Protein AF-0000000084539961 (afdb_homodimer)

Sequence (310 aa):
MSRLEYPSSQDQPTRTSNWFEYLVEVFPHQTDYAGVVWHGTYVGWMEEARIGALRSVGVGYDQLVALGFELPVVELEIRYHQFVHMGDRINVKNRIAGLTKVRIPWEFEIESLDGSQRYVSATTTLVVIDRQTGKIRRQWPPILNEAIAKLIDNGMSRLEYPSSQDQPTRTSNWFEYLVEVFPHQTDYAGVVWHGTYVGWMEEARIGALRSVGVGYDQLVALGFELPVVELEIRYHQFVHMGDRINVKNRIAGLTKVRIPWEFEIESLDGSQRYVSATTTLVVIDRQTGKIRRQWPPILNEAIAKLIDNG

InterPro domains:
  IPR006684 Acyl-CoA thioester hydrolase YbgC/YbaW family [PIRSF003230] (14-149)
  IPR029069 HotDog domain superfamily [SSF54637] (18-152)
  IPR050563 4-hydroxybenzoyl-CoA thioesterase [PTHR31793] (17-148)

Secondary structure (DSSP, 8-state):
--------S-------SS-EEEEEE--GGGB-TTSBB-TTHHHHHHHHHHHHHHHHTT--HHHHHHTTEE--EEEEEEEE-S--BTT-EEEEEEEE-S--SSEEEEEEEEEETTSS-EEEEEEEEEE-EETTT--B-SSPPHHHHHHHHHHHHT-/--------TT------SS-EEEEEE--GGGB-TTSBB-TTHHHHHHHHHHHHHHHHTT--HHHHHHTTEE--EEEEEEEE-S--BTT-EEEEEEEE-S--SSEEEEEEEEEETTSS-EEEEEEEEEE-EETTT--B-SSPPHHHHHHHHHHHHT-

pLDDT: mean 89.86, std 18.56, range [31.38, 98.94]

Nearest PDB structures (foldseek):
  5v10-assembly1_A-2  TM=9.251E-01  e=1.251E-12  Pseudomonas aeruginosa PAO1
  5v10-assembly1_B-2  TM=9.319E-01  e=1.581E-12  Pseudomonas aeruginosa PAO1
  5t06-assembly1_C  TM=9.319E-01  e=6.423E-12  Escherichia coli O157:H7
  5kl9-assembly1_B  TM=9.271E-01  e=6.423E-12  Escherichia coli O157:H7
  5vpj-assembly2_G  TM=8.577E-01  e=1.307E-09  Actinomadura verrucosospora

Solvent-accessible surface area (backbone atoms only — not comparable to full-atom values): 16943 Å² total; per-residue (Å²): 134,82,75,78,76,71,81,77,81,74,79,56,73,83,61,76,49,35,56,40,79,35,78,42,74,41,48,74,91,46,32,45,99,84,48,29,54,33,85,55,47,55,50,57,53,52,50,52,32,54,50,49,46,40,41,75,65,73,39,51,65,68,57,44,43,73,73,39,38,42,67,53,69,40,34,40,38,39,38,49,70,46,88,50,44,63,68,40,59,34,29,39,28,34,32,65,56,80,72,54,72,51,38,47,29,35,38,36,45,30,22,36,76,84,62,84,42,69,27,34,41,35,38,38,29,24,34,40,26,34,62,86,77,66,42,77,37,68,74,69,57,68,72,56,53,51,40,52,49,51,46,51,56,48,72,135,82,76,77,75,69,81,77,81,73,80,55,74,82,63,76,49,35,56,38,80,35,78,44,73,41,48,74,91,45,33,45,98,85,48,30,52,34,84,54,48,55,50,56,53,52,51,52,32,53,49,49,46,39,42,75,65,74,39,51,66,69,57,43,44,73,74,40,37,42,68,54,70,39,33,40,37,38,40,51,71,44,86,51,44,64,68,40,58,34,30,39,29,34,32,63,56,78,72,54,71,50,39,46,29,35,39,36,44,29,24,36,75,85,62,83,41,69,28,34,39,34,38,39,30,25,34,39,26,34,62,89,77,67,41,78,38,65,74,69,58,68,71,56,52,52,41,53,49,52,46,51,55,46,73

Structure (mmCIF, N/CA/C/O backbone):
data_AF-0000000084539961-model_v1
#
loop_
_entity.id
_entity.type
_entity.pdbx_description
1 polymer Thioesterase
#
loop_
_atom_site.group_PDB
_atom_site.id
_atom_site.type_symbol
_atom_site.label_atom_id
_atom_site.label_alt_id
_atom_site.label_comp_id
_atom_site.label_asym_id
_atom_site.label_entity_id
_atom_site.label_seq_id
_atom_site.pdbx_PDB_ins_code
_atom_site.Cartn_x
_atom_site.Cartn_y
_atom_site.Cartn_z
_atom_site.occupancy
_atom_site.B_iso_or_equiv
_atom_site.auth_seq_id
_atom_site.auth_comp_id
_atom_site.auth_asym_id
_atom_site.auth_atom_id
_atom_site.pdbx_PDB_model_num
ATOM 1 N N . MET A 1 1 ? 23.953 15.836 38.656 1 31.58 1 MET A N 1
ATOM 2 C CA . MET A 1 1 ? 22.672 15.727 37.969 1 31.58 1 MET A CA 1
ATOM 3 C C . MET A 1 1 ? 22.75 16.406 36.594 1 31.58 1 MET A C 1
ATOM 5 O O . MET A 1 1 ? 22.703 17.641 36.5 1 31.58 1 MET A O 1
ATOM 9 N N . SER A 1 2 ? 23.594 15.977 35.656 1 35.12 2 SER A N 1
ATOM 10 C CA . SER A 1 2 ? 24.094 16.609 34.438 1 35.12 2 SER A CA 1
ATOM 11 C C . SER A 1 2 ? 22.969 16.891 33.469 1 35.12 2 SER A C 1
ATOM 13 O O . SER A 1 2 ? 22.172 16 33.156 1 35.12 2 SER A O 1
ATOM 15 N N . ARG A 1 3 ? 22.531 18.156 33.438 1 32.19 3 ARG A N 1
ATOM 16 C CA . ARG A 1 3 ? 21.453 18.641 32.594 1 32.19 3 ARG A CA 1
ATOM 17 C C . ARG A 1 3 ? 21.688 18.281 31.141 1 32.19 3 ARG A C 1
ATOM 19 O O . ARG A 1 3 ? 22.766 18.562 30.594 1 32.19 3 ARG A O 1
ATOM 26 N N . LEU A 1 4 ? 21.125 17.234 30.641 1 34.44 4 LEU A N 1
ATOM 27 C CA . LEU A 1 4 ? 21.125 16.875 29.234 1 34.44 4 LEU A CA 1
ATOM 28 C C . LEU A 1 4 ? 20.797 18.078 28.359 1 34.44 4 LEU A C 1
ATOM 30 O O . LEU A 1 4 ? 19.719 18.656 28.469 1 34.44 4 LEU A O 1
ATOM 34 N N . GLU A 1 5 ? 21.734 18.906 28.031 1 34.41 5 GLU A N 1
ATOM 35 C CA . GLU A 1 5 ? 21.594 20.078 27.172 1 34.41 5 GLU A CA 1
ATOM 36 C C . GLU A 1 5 ? 20.906 19.734 25.844 1 34.41 5 GLU A C 1
ATOM 38 O O . GLU A 1 5 ? 21.344 18.812 25.141 1 34.41 5 GLU A O 1
ATOM 43 N N . TYR A 1 6 ? 19.625 19.906 25.734 1 38.09 6 TYR A N 1
ATOM 44 C CA . TYR A 1 6 ? 18.859 19.812 24.5 1 38.09 6 TYR A CA 1
ATOM 45 C C . TYR A 1 6 ? 19.438 20.719 23.438 1 38.09 6 TYR A C 1
ATOM 47 O O . TYR A 1 6 ? 19.812 21.859 23.719 1 38.09 6 TYR A O 1
ATOM 55 N N . PRO A 1 7 ? 20.094 20.141 22.344 1 37.94 7 PRO A N 1
ATOM 56 C CA . PRO A 1 7 ? 20.734 21 21.328 1 37.94 7 PRO A CA 1
ATOM 57 C C . PRO A 1 7 ? 19.906 22.234 21.016 1 37.94 7 PRO A C 1
ATOM 59 O O . PRO A 1 7 ? 18.672 22.234 21.172 1 37.94 7 PRO A O 1
ATOM 62 N N . SER A 1 8 ? 20.516 23.375 20.984 1 35.88 8 SER A N 1
ATOM 63 C CA . SER A 1 8 ? 20.016 24.703 20.656 1 35.88 8 SER A CA 1
ATOM 64 C C . SER A 1 8 ? 19.203 24.703 19.375 1 35.88 8 SER A C 1
ATOM 66 O O . SER A 1 8 ? 19.453 23.891 18.469 1 35.88 8 SER A O 1
ATOM 68 N N . SER A 1 9 ? 18.031 25.359 19.281 1 37.75 9 SER A N 1
ATOM 69 C CA . SER A 1 9 ? 16.969 25.609 18.312 1 37.75 9 SER A CA 1
ATOM 70 C C . SER A 1 9 ? 17.516 26.188 17.016 1 37.75 9 SER A C 1
ATOM 72 O O . SER A 1 9 ? 16.75 26.594 16.141 1 37.75 9 SER A O 1
ATOM 74 N N . GLN A 1 10 ? 18.719 26.828 16.969 1 36.16 10 GLN A N 1
ATOM 75 C CA . GLN A 1 10 ? 19.094 27.734 15.891 1 36.16 10 GLN A CA 1
ATOM 76 C C . GLN A 1 10 ? 19.094 27 14.547 1 36.16 10 GLN A C 1
ATOM 78 O O . GLN A 1 10 ? 18.984 27.625 13.492 1 36.16 10 GLN A O 1
ATOM 83 N N . ASP A 1 11 ? 19.953 25.984 14.453 1 37 11 ASP A N 1
ATOM 84 C CA . ASP A 1 11 ? 20.188 25.438 13.125 1 37 11 ASP A CA 1
ATOM 85 C C . ASP A 1 11 ? 18.906 24.859 12.523 1 37 11 ASP A C 1
ATOM 87 O O . ASP A 1 11 ? 18.594 23.688 12.719 1 37 11 ASP A O 1
ATOM 91 N N . GLN A 1 12 ? 17.828 25.562 12.625 1 37.66 12 GLN A N 1
ATOM 92 C CA . GLN A 1 12 ? 16.688 25.062 11.844 1 37.66 12 GLN A CA 1
ATOM 93 C C . GLN A 1 12 ? 17.109 24.75 10.406 1 37.66 12 GLN A C 1
ATOM 95 O O . GLN A 1 12 ? 17.719 25.594 9.742 1 37.66 12 GLN A O 1
ATOM 100 N N . PRO A 1 13 ? 17.438 23.547 10 1 41.03 13 PRO A N 1
ATOM 101 C CA . PRO A 1 13 ? 17.844 23.344 8.609 1 41.03 13 PRO A CA 1
ATOM 102 C C . PRO A 1 13 ? 17.109 24.25 7.633 1 41.03 13 PRO A C 1
ATOM 104 O O . PRO A 1 13 ? 15.938 24.578 7.855 1 41.03 13 PRO A O 1
ATOM 107 N N . THR A 1 14 ? 17.672 25.344 7.098 1 42.88 14 THR A N 1
ATOM 108 C CA . THR A 1 14 ? 17.125 26.078 5.969 1 42.88 14 THR A CA 1
ATOM 109 C C . THR A 1 14 ? 16.234 25.172 5.113 1 42.88 14 THR A C 1
ATOM 111 O O . THR A 1 14 ? 1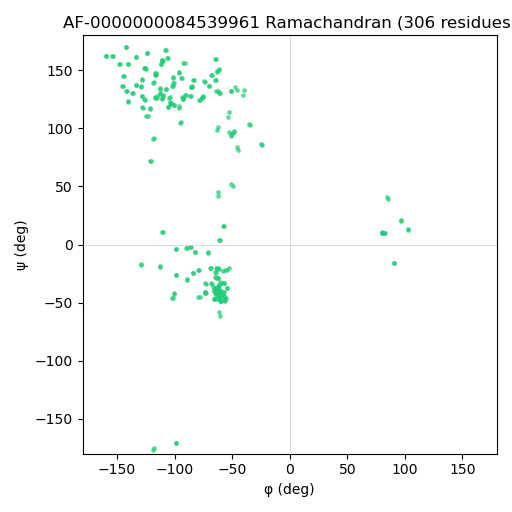6.688 24.141 4.629 1 42.88 14 THR A O 1
ATOM 114 N N . ARG A 1 15 ? 14.977 25 5.402 1 48.06 15 ARG A N 1
ATOM 115 C CA . ARG A 1 15 ? 13.969 24.25 4.664 1 48.06 15 ARG A CA 1
ATOM 116 C C . ARG A 1 15 ? 13.953 24.656 3.195 1 48.06 15 ARG A C 1
ATOM 118 O O . ARG A 1 15 ? 13.406 25.703 2.84 1 48.06 15 ARG A O 1
ATOM 125 N N . THR A 1 16 ? 15 24.688 2.389 1 54.31 16 THR A N 1
ATOM 126 C CA . THR A 1 16 ? 14.953 25.047 0.975 1 54.31 16 THR A CA 1
ATOM 127 C C . THR A 1 16 ? 13.961 24.156 0.225 1 54.31 16 THR A C 1
ATOM 129 O O . THR A 1 16 ? 13.562 24.469 -0.901 1 54.31 16 THR A O 1
ATOM 132 N N . SER A 1 17 ? 13.594 23 0.652 1 74.56 17 SER A N 1
ATOM 133 C CA . SER A 1 17 ? 12.688 22.141 -0.113 1 74.56 17 SER A CA 1
ATOM 134 C C . SER A 1 17 ? 11.367 21.938 0.627 1 74.56 17 SER A C 1
ATOM 136 O O . SER A 1 17 ? 11.328 22 1.858 1 74.56 17 SER A O 1
ATOM 138 N N . ASN A 1 18 ? 10.242 22.188 0.046 1 88.19 18 ASN A N 1
ATOM 139 C CA . ASN A 1 18 ? 8.922 21.969 0.635 1 88.19 18 ASN A CA 1
ATOM 140 C C . ASN A 1 18 ? 8.719 20.516 1.031 1 88.19 18 ASN A C 1
ATOM 142 O O . ASN A 1 18 ? 7.605 20.109 1.357 1 88.19 18 ASN A O 1
ATOM 146 N N . TRP A 1 19 ? 9.93 19.906 1.057 1 95.5 19 TRP A N 1
ATOM 147 C CA . TRP A 1 19 ? 9.859 18.5 1.454 1 95.5 19 TRP A CA 1
ATOM 148 C C . TRP A 1 19 ? 10 18.359 2.967 1 95.5 19 TRP A C 1
ATOM 150 O O . TRP A 1 19 ? 10.859 19 3.58 1 95.5 19 TRP A O 1
ATOM 160 N N . PHE A 1 20 ? 9.078 17.641 3.545 1 97.31 20 PHE A N 1
ATOM 161 C CA . PHE A 1 20 ? 9.281 17.141 4.898 1 97.31 20 PHE A CA 1
ATOM 162 C C . PHE A 1 20 ? 10.055 15.828 4.871 1 97.31 20 PHE A C 1
ATOM 164 O O . PHE A 1 20 ? 9.758 14.938 4.066 1 97.31 20 PHE A O 1
ATOM 171 N N . GLU A 1 21 ? 11.031 15.664 5.75 1 98 21 GLU A N 1
ATOM 172 C CA . GLU A 1 21 ? 11.883 14.477 5.77 1 98 21 GLU A CA 1
ATOM 173 C C . GLU A 1 21 ? 11.641 13.648 7.027 1 98 21 GLU A C 1
ATOM 175 O O . GLU A 1 21 ? 11.672 14.18 8.141 1 98 21 GLU A O 1
ATOM 180 N N . TYR A 1 22 ? 11.43 12.406 6.887 1 98.62 22 TYR A N 1
ATOM 181 C CA . TYR A 1 22 ? 11.211 11.414 7.938 1 98.62 22 TYR A CA 1
ATOM 182 C C . TYR A 1 22 ? 12.219 10.281 7.836 1 98.62 22 TYR A C 1
ATOM 184 O O . TYR A 1 22 ? 12.125 9.43 6.949 1 98.62 22 TYR A O 1
ATOM 192 N N . LEU A 1 23 ? 13.133 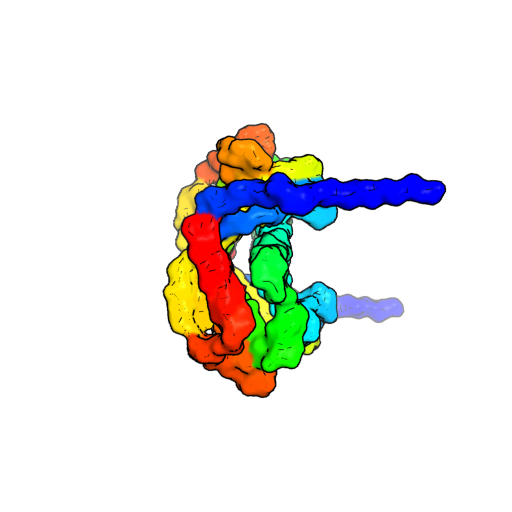10.203 8.797 1 98.5 23 LEU A N 1
ATOM 193 C CA . LEU A 1 23 ? 14.211 9.219 8.742 1 98.5 23 LEU A CA 1
ATOM 194 C C . LEU A 1 23 ? 13.766 7.891 9.336 1 98.5 23 LEU A C 1
ATOM 196 O O . LEU A 1 23 ? 13.148 7.855 10.398 1 98.5 23 LEU A O 1
ATOM 200 N N . VAL A 1 24 ? 14.102 6.852 8.633 1 98.56 24 VAL A N 1
ATOM 201 C CA . VAL A 1 24 ? 13.703 5.512 9.047 1 98.56 24 VAL A CA 1
ATOM 202 C C . VAL A 1 24 ? 14.922 4.586 9.055 1 98.56 24 VAL A C 1
ATOM 204 O O . VAL A 1 24 ? 15.742 4.625 8.141 1 98.56 24 VAL A O 1
ATOM 207 N N . GLU A 1 25 ? 15 3.838 10.094 1 98.5 25 GLU A N 1
ATOM 208 C CA . GLU A 1 25 ? 15.875 2.67 10.117 1 98.5 25 GLU A CA 1
ATOM 209 C C . GLU A 1 25 ? 15.086 1.384 9.898 1 98.5 25 GLU A C 1
ATOM 211 O O . GLU A 1 25 ? 14.039 1.183 10.523 1 98.5 25 GLU A O 1
ATOM 216 N N . VAL A 1 26 ? 15.672 0.536 9.055 1 98.75 26 VAL A N 1
ATOM 217 C CA . VAL A 1 26 ? 14.945 -0.678 8.703 1 98.75 26 VAL A CA 1
ATOM 218 C C . VAL A 1 26 ? 15.219 -1.764 9.742 1 98.75 26 VAL A C 1
ATOM 220 O O . VAL A 1 26 ? 16.375 -2.141 9.969 1 98.75 26 VAL A O 1
ATOM 223 N N . PHE A 1 27 ? 14.148 -2.354 10.289 1 98.5 27 PHE A N 1
ATOM 224 C CA . PHE A 1 27 ? 14.234 -3.428 11.273 1 98.5 27 PHE A CA 1
ATOM 225 C C . PHE A 1 27 ? 13.82 -4.758 10.656 1 98.5 27 PHE A C 1
ATOM 227 O O . PHE A 1 27 ? 13.227 -4.789 9.578 1 98.5 27 PHE A O 1
ATOM 234 N N . PRO A 1 28 ? 14.086 -5.887 11.344 1 98 28 PRO A N 1
ATOM 235 C CA . PRO A 1 28 ? 13.828 -7.207 10.766 1 98 28 PRO A CA 1
ATOM 236 C C . PRO A 1 28 ? 12.352 -7.43 10.445 1 98 28 PRO A C 1
ATOM 238 O O . PRO A 1 28 ? 12.023 -7.973 9.383 1 98 28 PRO A O 1
ATOM 241 N N . HIS A 1 29 ? 11.438 -7.035 11.227 1 97.75 29 HIS A N 1
ATOM 242 C CA . HIS A 1 29 ? 10.016 -7.316 11.047 1 97.75 29 HIS A CA 1
ATOM 243 C C . HIS A 1 29 ? 9.445 -6.539 9.867 1 97.75 29 HIS A C 1
ATOM 245 O O . HIS A 1 29 ? 8.289 -6.746 9.484 1 97.75 29 HIS A O 1
ATOM 251 N N . GLN A 1 30 ? 10.25 -5.645 9.289 1 98.44 30 GLN A N 1
ATOM 252 C CA . GLN A 1 30 ? 9.805 -4.809 8.18 1 98.44 30 GLN A CA 1
ATOM 253 C C . GLN A 1 30 ? 10.273 -5.379 6.844 1 98.44 30 GLN A C 1
ATOM 255 O O . GLN A 1 30 ? 10 -4.809 5.785 1 98.44 30 GLN A O 1
ATOM 260 N N . THR A 1 31 ? 11.055 -6.457 6.871 1 98.5 31 THR A N 1
ATOM 261 C CA . THR A 1 31 ? 11.578 -7.125 5.68 1 98.5 31 THR A CA 1
ATOM 262 C C . THR A 1 31 ? 10.844 -8.438 5.434 1 98.5 31 THR A C 1
ATOM 264 O O . THR A 1 31 ? 10.094 -8.906 6.293 1 98.5 31 THR A O 1
ATOM 267 N N . ASP A 1 32 ? 10.93 -8.93 4.234 1 97.38 32 ASP A N 1
ATOM 268 C CA . ASP A 1 32 ? 10.445 -10.281 3.951 1 97.38 32 ASP A CA 1
ATOM 269 C C . ASP A 1 32 ? 11.602 -11.281 3.945 1 97.38 32 ASP A C 1
ATOM 271 O O . ASP A 1 32 ? 12.695 -10.977 4.41 1 97.38 32 ASP A O 1
ATOM 275 N N . TYR A 1 33 ? 11.328 -12.523 3.52 1 96.31 33 TYR A N 1
ATOM 276 C CA . TYR A 1 33 ? 12.266 -13.625 3.625 1 96.31 33 TYR A CA 1
ATOM 277 C C . TYR A 1 33 ? 13.531 -13.344 2.82 1 96.31 33 TYR A C 1
ATOM 279 O O . TYR A 1 33 ? 14.578 -13.961 3.055 1 96.31 33 TYR A O 1
ATOM 287 N N . ALA A 1 34 ? 13.445 -12.438 1.856 1 94.81 34 ALA A N 1
ATOM 288 C CA . ALA A 1 34 ? 14.586 -12.156 0.982 1 94.81 34 ALA A CA 1
ATOM 289 C C . ALA A 1 34 ? 15.516 -11.117 1.604 1 94.81 34 ALA A C 1
ATOM 291 O O . ALA A 1 34 ? 16.531 -10.742 1.005 1 94.81 34 ALA A O 1
ATOM 292 N N . GLY A 1 35 ? 15.164 -10.586 2.775 1 96.5 35 GLY A N 1
ATOM 293 C CA . GLY A 1 35 ? 16 -9.617 3.463 1 96.5 35 GLY A CA 1
ATOM 294 C C . GLY A 1 35 ? 15.82 -8.203 2.951 1 96.5 35 GLY A C 1
ATOM 295 O O . GLY A 1 35 ? 16.656 -7.332 3.193 1 96.5 35 GLY A O 1
ATOM 296 N N . VAL A 1 36 ? 14.859 -8.016 2.162 1 98 36 VAL A N 1
ATOM 297 C CA . VAL A 1 36 ? 14.547 -6.68 1.664 1 98 36 VAL A CA 1
ATOM 298 C C . VAL A 1 36 ? 13.227 -6.195 2.268 1 98 36 VAL A C 1
ATOM 300 O O . VAL A 1 36 ? 12.422 -7.004 2.738 1 98 36 VAL A O 1
ATOM 303 N N . VAL A 1 37 ? 13.039 -4.902 2.291 1 98.88 37 VAL A N 1
ATOM 304 C CA . VAL A 1 37 ? 11.812 -4.336 2.838 1 98.88 37 VAL A CA 1
ATOM 305 C C . VAL A 1 37 ? 10.609 -4.836 2.037 1 98.88 37 VAL A C 1
ATOM 307 O O . VAL A 1 37 ? 10.609 -4.773 0.805 1 98.88 37 VAL A O 1
ATOM 310 N N . TRP A 1 38 ? 9.617 -5.324 2.768 1 98.81 38 TRP A N 1
ATOM 311 C CA . TRP A 1 38 ? 8.367 -5.762 2.158 1 98.81 38 TRP A CA 1
ATOM 312 C C . TRP A 1 38 ? 7.629 -4.59 1.516 1 98.81 38 TRP A C 1
ATOM 314 O O . TRP A 1 38 ? 7.578 -3.496 2.082 1 98.81 38 TRP A O 1
ATOM 324 N N . HIS A 1 39 ? 7.004 -4.832 0.344 1 98.88 39 HIS A N 1
ATOM 325 C CA . HIS A 1 39 ? 6.438 -3.736 -0.435 1 98.88 39 HIS A CA 1
ATOM 326 C C . HIS A 1 39 ? 5.301 -3.055 0.316 1 98.88 39 HIS A C 1
ATOM 328 O O . HIS A 1 39 ? 5.004 -1.883 0.074 1 98.88 39 HIS A O 1
ATOM 334 N N . GLY A 1 40 ? 4.645 -3.736 1.236 1 98.81 40 GLY A N 1
ATOM 335 C CA . GLY A 1 40 ? 3.578 -3.137 2.021 1 98.81 40 GLY A CA 1
ATOM 336 C C . GLY A 1 40 ? 4.086 -2.27 3.156 1 98.81 40 GLY A C 1
ATOM 337 O O . GLY A 1 40 ? 3.363 -1.408 3.66 1 98.81 40 GLY A O 1
ATOM 338 N N . THR A 1 41 ? 5.293 -2.465 3.594 1 98.88 41 THR A N 1
ATOM 339 C CA . THR A 1 41 ? 5.879 -1.745 4.719 1 98.88 41 THR A CA 1
ATOM 340 C C . THR A 1 41 ? 5.945 -0.249 4.43 1 98.88 41 THR A C 1
ATOM 342 O O . THR A 1 41 ? 5.699 0.573 5.316 1 98.88 41 THR A O 1
ATOM 345 N N . TYR A 1 42 ? 6.184 0.106 3.205 1 98.94 42 TYR A N 1
ATOM 346 C CA . TYR A 1 42 ? 6.367 1.5 2.816 1 98.94 42 TYR A CA 1
ATOM 347 C C . TYR A 1 42 ? 5.109 2.314 3.092 1 98.94 42 TYR A C 1
ATOM 349 O O . TYR A 1 42 ? 5.188 3.51 3.387 1 98.94 42 TYR A O 1
ATOM 357 N N . VAL A 1 43 ? 3.955 1.648 3.051 1 98.94 43 VAL A N 1
ATOM 358 C CA . VAL A 1 43 ? 2.682 2.332 3.256 1 98.94 43 VAL A CA 1
ATOM 359 C C . VAL A 1 43 ? 2.623 2.904 4.672 1 98.94 43 VAL A C 1
ATOM 361 O O . VAL A 1 43 ? 2.191 4.043 4.871 1 98.94 43 VAL A O 1
ATOM 364 N N . GLY A 1 44 ? 3.062 2.145 5.637 1 98.81 44 GLY A N 1
ATOM 365 C CA . GLY A 1 44 ? 3.123 2.631 7.004 1 98.81 44 GLY A CA 1
ATOM 366 C C . GLY A 1 44 ? 4.039 3.826 7.176 1 98.81 44 GLY A C 1
ATOM 367 O O . GLY A 1 44 ? 3.684 4.801 7.84 1 98.81 44 GLY A O 1
ATOM 368 N N . TRP A 1 45 ? 5.191 3.764 6.586 1 98.88 45 TRP A N 1
ATOM 369 C CA . TRP A 1 45 ? 6.148 4.863 6.676 1 98.88 45 TRP A CA 1
ATOM 370 C C . TRP A 1 45 ? 5.59 6.129 6.035 1 98.88 45 TRP A C 1
ATOM 372 O O . TRP A 1 45 ? 5.82 7.234 6.527 1 98.88 45 TRP A O 1
ATOM 382 N N . MET A 1 46 ? 4.891 5.957 4.926 1 98.88 46 MET A N 1
ATOM 383 C CA . MET A 1 46 ? 4.273 7.098 4.254 1 98.88 46 MET A CA 1
ATOM 384 C C . MET A 1 46 ? 3.248 7.773 5.156 1 98.88 46 MET A C 1
ATOM 386 O O . MET A 1 46 ? 3.172 9 5.203 1 98.88 46 MET A O 1
ATOM 390 N N . GLU A 1 47 ? 2.453 6.992 5.867 1 98.75 47 GLU A N 1
ATOM 391 C CA . GLU A 1 47 ? 1.51 7.57 6.82 1 98.75 47 GLU A CA 1
ATOM 392 C C . GLU A 1 47 ? 2.238 8.281 7.957 1 98.75 47 GLU A C 1
ATOM 394 O O . GLU A 1 47 ? 1.89 9.406 8.32 1 98.75 47 GLU A O 1
ATOM 399 N N . GLU A 1 48 ? 3.219 7.637 8.492 1 98.69 48 GLU A N 1
ATOM 400 C CA . GLU A 1 48 ? 3.994 8.242 9.562 1 98.69 48 GLU A CA 1
ATOM 401 C C . GLU A 1 48 ? 4.605 9.57 9.117 1 98.69 48 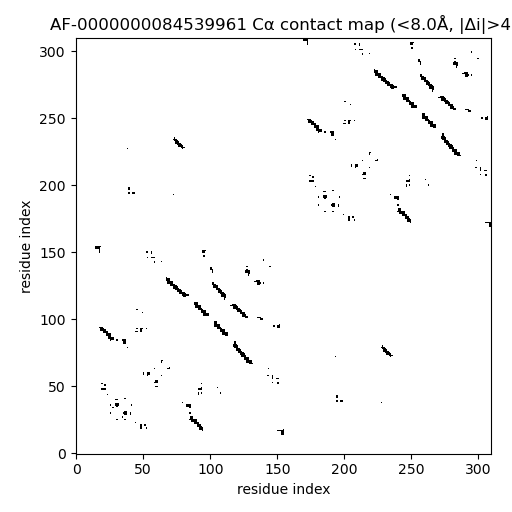GLU A C 1
ATOM 403 O O . GLU A 1 48 ? 4.605 10.547 9.875 1 98.69 48 GLU A O 1
ATOM 408 N N . ALA A 1 49 ? 5.074 9.586 7.926 1 98.75 49 ALA A N 1
ATOM 409 C CA . ALA A 1 49 ? 5.68 10.797 7.379 1 98.75 49 ALA A CA 1
ATOM 410 C C . ALA A 1 49 ? 4.641 11.914 7.234 1 98.75 49 ALA A C 1
ATOM 412 O O . ALA A 1 49 ? 4.914 13.07 7.555 1 98.75 49 ALA A O 1
ATOM 413 N N . ARG A 1 50 ? 3.451 11.656 6.684 1 98.38 50 ARG A N 1
ATOM 414 C CA . ARG A 1 50 ? 2.396 12.648 6.555 1 98.38 50 ARG A CA 1
ATOM 415 C C . ARG A 1 50 ? 2.021 13.234 7.91 1 98.38 50 ARG A C 1
ATOM 417 O O . ARG A 1 50 ? 1.879 14.453 8.055 1 98.38 50 ARG A O 1
ATOM 424 N N . ILE A 1 51 ? 1.89 12.32 8.898 1 98.12 51 ILE A N 1
ATOM 425 C CA . ILE A 1 51 ? 1.52 12.742 10.242 1 98.12 51 ILE A CA 1
ATOM 426 C C . ILE A 1 51 ? 2.637 13.594 10.844 1 98.12 51 ILE A C 1
ATOM 428 O O . ILE A 1 51 ? 2.371 14.609 11.484 1 98.12 51 ILE A O 1
ATOM 432 N N . GLY A 1 52 ? 3.885 13.172 10.57 1 98.25 52 GLY A N 1
ATOM 433 C CA . GLY A 1 52 ? 5.02 13.977 11 1 98.25 52 GLY A CA 1
ATOM 434 C C . GLY A 1 52 ? 5.035 15.359 10.383 1 98.25 52 GLY A C 1
ATOM 435 O O . GLY A 1 52 ? 5.348 16.344 11.055 1 98.25 52 GLY A O 1
ATOM 436 N N . ALA A 1 53 ? 4.719 15.445 9.117 1 97.75 53 ALA A N 1
ATOM 437 C CA . ALA A 1 53 ? 4.656 16.734 8.438 1 97.75 53 ALA A CA 1
ATOM 438 C C . ALA A 1 53 ? 3.627 17.656 9.094 1 97.75 53 ALA A C 1
ATOM 440 O O . ALA A 1 53 ? 3.912 18.828 9.367 1 97.75 53 ALA A O 1
ATOM 441 N N . LEU A 1 54 ? 2.447 17.156 9.328 1 97.75 54 LEU A N 1
ATOM 442 C CA . LEU A 1 54 ? 1.417 17.938 10.016 1 97.75 54 LEU A CA 1
ATOM 443 C C . LEU A 1 54 ? 1.917 18.438 11.367 1 97.75 54 LEU A C 1
ATOM 445 O O . LEU A 1 54 ? 1.772 19.625 11.688 1 97.75 54 LEU A O 1
ATOM 449 N N . ARG A 1 55 ? 2.535 17.578 12.133 1 97.75 55 ARG A N 1
ATOM 450 C CA . ARG A 1 55 ? 3.039 17.922 13.453 1 97.75 55 ARG A CA 1
ATOM 451 C C . ARG A 1 55 ? 4.105 19.016 13.375 1 97.75 55 ARG A C 1
ATOM 453 O O . ARG A 1 55 ? 4.168 19.891 14.234 1 97.75 55 ARG A O 1
ATOM 460 N N . SER A 1 56 ? 4.906 18.984 12.367 1 96.94 56 SER A N 1
ATOM 461 C CA . SER A 1 56 ? 6.012 19.922 12.203 1 96.94 56 SER A CA 1
ATOM 462 C C . SER A 1 56 ? 5.504 21.344 12.055 1 96.94 56 SER A C 1
ATOM 464 O O . SER A 1 56 ? 6.25 22.297 12.273 1 96.94 56 SER A O 1
ATOM 466 N N . VAL A 1 57 ? 4.25 21.484 11.664 1 96.56 57 VAL A N 1
ATOM 467 C CA . VAL A 1 57 ? 3.686 22.812 11.492 1 96.56 57 VAL A CA 1
ATOM 468 C C . VAL A 1 57 ? 2.648 23.078 12.578 1 96.56 57 VAL A C 1
ATOM 470 O O . VAL A 1 57 ? 1.812 23.984 12.445 1 96.56 57 VAL A O 1
ATOM 473 N N . GLY A 1 58 ? 2.588 22.234 13.547 1 96.56 58 GLY A N 1
ATOM 474 C CA . GLY A 1 58 ? 1.868 22.547 14.773 1 96.56 58 GLY A CA 1
ATOM 475 C C . GLY A 1 58 ? 0.51 21.875 14.852 1 96.56 58 GLY A C 1
ATOM 476 O O . GLY A 1 58 ? -0.323 22.25 15.68 1 96.56 58 GLY A O 1
ATOM 477 N N . VAL A 1 59 ? 0.281 20.938 14 1 96.88 59 VAL A N 1
ATOM 478 C CA . VAL A 1 59 ? -1.033 20.312 14 1 96.88 59 VAL A CA 1
ATOM 479 C C . VAL A 1 59 ? -0.883 18.812 14.242 1 96.88 59 VAL A C 1
ATOM 481 O O . VAL A 1 59 ? -0.272 18.109 13.43 1 96.88 59 VAL A O 1
ATOM 484 N N . GLY A 1 60 ? -1.447 18.328 15.352 1 96.94 60 GLY A N 1
ATOM 485 C CA . GLY A 1 60 ? -1.535 16.906 15.578 1 96.94 60 GLY A CA 1
ATOM 486 C C . GLY A 1 60 ? -2.734 16.266 14.906 1 96.94 60 GLY A C 1
ATOM 487 O O . GLY A 1 60 ? -3.822 16.844 14.883 1 96.94 60 GLY A O 1
ATOM 488 N N . TYR A 1 61 ? -2.469 15.102 14.406 1 96.38 61 TYR A N 1
ATOM 489 C CA . TYR A 1 61 ? -3.592 14.406 13.789 1 96.38 61 TYR A CA 1
ATOM 490 C C . TYR A 1 61 ? -4.699 14.156 14.805 1 96.38 61 TYR A C 1
ATOM 492 O O . TYR A 1 61 ? -5.883 14.219 14.469 1 96.38 61 TYR A O 1
ATOM 500 N N . ASP A 1 62 ? -4.352 13.828 16 1 96.31 62 ASP A N 1
ATOM 501 C CA . ASP A 1 62 ? -5.316 13.594 17.078 1 96.31 62 ASP A CA 1
ATOM 502 C C . ASP A 1 62 ? -6.195 14.82 17.297 1 96.31 62 ASP A C 1
ATOM 504 O O . ASP A 1 62 ? -7.371 14.695 17.656 1 96.31 62 ASP A O 1
ATOM 508 N N . GLN A 1 63 ? -5.652 16.047 17.094 1 96.19 63 GLN A N 1
ATOM 509 C CA . GLN A 1 63 ? -6.434 17.266 17.203 1 96.19 63 GLN A CA 1
ATOM 510 C C . GLN A 1 63 ? -7.516 17.328 16.125 1 96.19 63 GLN A C 1
ATOM 512 O O . GLN A 1 63 ? -8.648 17.734 16.406 1 96.19 63 GLN A O 1
ATOM 517 N N . LEU A 1 64 ? -7.176 16.938 14.922 1 95.56 64 LEU A N 1
ATOM 518 C CA . LEU A 1 64 ? -8.141 16.906 13.828 1 95.56 64 LEU A CA 1
ATOM 519 C C . LEU A 1 64 ? -9.273 15.93 14.125 1 95.56 64 LEU A C 1
ATOM 521 O O . LEU A 1 64 ? -10.445 16.234 13.906 1 95.56 64 LEU A O 1
ATOM 525 N N . VAL A 1 65 ? -8.883 14.805 14.672 1 95.25 65 VAL A N 1
ATOM 526 C CA . VAL A 1 65 ? -9.859 13.781 15.039 1 95.25 65 VAL A CA 1
ATOM 527 C C . VAL A 1 65 ? -10.781 14.32 16.125 1 95.25 65 VAL A C 1
ATOM 529 O O . VAL A 1 65 ? -12 14.141 16.047 1 95.25 65 VAL A O 1
ATOM 532 N N . ALA A 1 66 ? -10.25 15 17.062 1 96 66 ALA A N 1
ATOM 533 C CA . ALA A 1 66 ? -11.023 15.562 18.172 1 96 66 ALA A CA 1
ATOM 534 C C . ALA A 1 66 ? -12.023 16.609 17.656 1 96 66 ALA A C 1
ATOM 536 O O . ALA A 1 66 ? -13.094 16.781 18.25 1 96 66 ALA A O 1
ATOM 537 N N . LEU A 1 67 ? -11.719 17.25 16.594 1 95.31 67 LEU A N 1
ATOM 538 C CA . LEU A 1 67 ? -12.586 18.266 15.992 1 95.31 67 LEU A CA 1
ATOM 539 C C . LEU A 1 67 ? -13.664 17.609 15.125 1 95.31 67 LEU A C 1
ATOM 541 O O . LEU A 1 67 ? -14.539 18.312 14.602 1 95.31 67 LEU A O 1
ATOM 545 N N . GLY A 1 68 ? -13.594 16.281 14.938 1 95.06 68 GLY A N 1
ATOM 546 C CA . GLY A 1 68 ? -14.633 15.555 14.227 1 95.06 68 GLY A CA 1
ATOM 547 C C . GLY A 1 68 ? -14.297 15.336 12.758 1 95.06 68 GLY A C 1
ATOM 548 O O . GLY A 1 68 ? -15.195 15.094 11.945 1 95.06 68 GLY A O 1
ATOM 549 N N . PHE A 1 69 ? -12.984 15.43 12.445 1 95.5 69 PHE A N 1
ATOM 550 C CA . PHE A 1 69 ? -12.578 15.25 11.055 1 95.5 69 PHE A CA 1
ATOM 551 C C . PHE A 1 69 ? -11.68 14.031 10.898 1 95.5 69 PHE A C 1
ATOM 553 O O . PHE A 1 69 ? -10.953 13.672 11.828 1 95.5 69 PHE A O 1
ATOM 560 N N . GLU A 1 70 ? -11.781 13.383 9.766 1 96.12 70 GLU A N 1
ATOM 561 C CA . GLU A 1 70 ? -10.891 12.305 9.336 1 96.12 70 GLU A CA 1
ATOM 562 C C . GLU A 1 70 ? -10.305 12.594 7.961 1 96.12 70 GLU A C 1
ATOM 564 O O . GLU A 1 70 ? -10.906 13.305 7.152 1 96.12 70 GLU A O 1
ATOM 569 N N . LEU A 1 71 ? -9.156 12.062 7.742 1 97.31 71 LEU A N 1
ATOM 570 C CA . LEU A 1 71 ? -8.508 12.195 6.445 1 97.31 71 LEU A CA 1
ATOM 571 C C . LEU A 1 71 ? -8.242 10.82 5.832 1 97.31 71 LEU A C 1
ATOM 573 O O . LEU A 1 71 ? -7.094 10.383 5.75 1 97.31 71 LEU A O 1
ATOM 577 N N . PRO A 1 72 ? -9.242 10.148 5.387 1 98 72 PRO A N 1
ATOM 578 C CA . PRO A 1 72 ? -9.023 8.82 4.805 1 98 72 PRO A CA 1
ATOM 579 C C . PRO A 1 72 ? -8.25 8.875 3.488 1 98 72 PRO A C 1
ATOM 581 O O . PRO A 1 72 ? -8.375 9.844 2.734 1 98 72 PRO A O 1
ATOM 584 N N . VAL A 1 73 ? -7.434 7.871 3.262 1 98.75 73 VAL A N 1
ATOM 585 C CA . VAL A 1 73 ? -6.785 7.652 1.974 1 98.75 73 VAL A CA 1
ATOM 586 C C . VAL A 1 73 ? -7.793 7.098 0.972 1 98.75 73 VAL A C 1
ATOM 588 O O . VAL A 1 73 ? -8.438 6.074 1.228 1 98.75 73 VAL A O 1
ATOM 591 N N . VAL A 1 74 ? -7.906 7.754 -0.218 1 98.62 74 VAL A N 1
ATOM 592 C CA . VAL A 1 74 ? -8.875 7.293 -1.206 1 98.62 74 VAL A CA 1
ATOM 593 C C . VAL A 1 74 ? -8.141 6.734 -2.424 1 98.62 74 VAL A C 1
ATOM 595 O O . VAL A 1 74 ? -8.727 6.012 -3.234 1 98.62 74 VAL A O 1
ATOM 598 N N . GLU A 1 75 ? -6.891 7.086 -2.564 1 98.81 75 GLU A N 1
ATOM 599 C CA . GLU A 1 75 ? -6.039 6.547 -3.621 1 98.81 75 GLU A CA 1
ATOM 600 C C . GLU A 1 75 ? -4.602 6.367 -3.135 1 98.81 75 GLU A C 1
ATOM 602 O O . GLU A 1 75 ? -4.098 7.184 -2.363 1 98.81 75 GLU A O 1
ATOM 607 N N . LEU A 1 76 ? -3.973 5.355 -3.609 1 98.94 76 LEU A N 1
ATOM 608 C CA . LEU A 1 76 ? -2.578 5.035 -3.324 1 98.94 76 LEU A CA 1
ATOM 609 C C . LEU A 1 76 ? -1.872 4.516 -4.57 1 98.94 76 LEU A C 1
ATOM 611 O O . LEU A 1 76 ? -2.336 3.561 -5.199 1 98.94 76 LEU A O 1
ATOM 615 N N . GLU A 1 77 ? -0.778 5.184 -4.957 1 98.94 77 GLU A N 1
ATOM 616 C CA . GLU A 1 77 ? 0.062 4.762 -6.07 1 98.94 77 GLU A CA 1
ATOM 617 C C . GLU A 1 77 ? 1.529 4.684 -5.66 1 98.94 77 GLU A C 1
ATOM 619 O O . GLU A 1 77 ? 2.084 5.652 -5.137 1 98.94 77 GLU A O 1
ATOM 624 N N . ILE A 1 78 ? 2.119 3.562 -5.926 1 98.94 78 ILE A N 1
ATOM 625 C CA . ILE A 1 78 ? 3.521 3.385 -5.559 1 98.94 78 ILE A CA 1
ATOM 626 C C . ILE A 1 78 ? 4.285 2.771 -6.73 1 98.94 78 ILE A C 1
ATOM 628 O O . ILE A 1 78 ? 3.795 1.846 -7.383 1 98.94 78 ILE A O 1
ATOM 632 N N . ARG A 1 79 ? 5.441 3.295 -6.965 1 98.94 79 ARG A N 1
ATOM 633 C CA . ARG A 1 79 ? 6.434 2.684 -7.844 1 98.94 79 ARG A CA 1
ATOM 634 C C . ARG A 1 79 ? 7.695 2.311 -7.074 1 98.94 79 ARG A C 1
ATOM 636 O O . ARG A 1 79 ? 8.273 3.148 -6.379 1 98.94 79 ARG A O 1
ATOM 643 N N . TYR A 1 80 ? 8.055 1.075 -7.211 1 98.88 80 TYR A N 1
ATOM 644 C CA . TYR A 1 80 ? 9.25 0.567 -6.547 1 98.88 80 TYR A CA 1
ATOM 645 C C . TYR A 1 80 ? 10.43 0.496 -7.516 1 98.88 80 TYR A C 1
ATOM 647 O O . TYR A 1 80 ? 10.398 -0.266 -8.484 1 98.88 80 TYR A O 1
ATOM 655 N N . HIS A 1 81 ? 11.484 1.229 -7.176 1 98.56 81 HIS A N 1
ATOM 656 C CA . HIS A 1 81 ? 12.586 1.371 -8.125 1 98.56 81 HIS A CA 1
ATOM 657 C C . HIS A 1 81 ? 13.75 0.462 -7.762 1 98.56 81 HIS A C 1
ATOM 659 O O . HIS A 1 81 ? 14.398 -0.112 -8.641 1 98.56 81 HIS A O 1
ATOM 665 N N . GLN A 1 82 ? 14.086 0.475 -6.492 1 97.88 82 GLN A N 1
ATOM 666 C CA . GLN A 1 82 ? 15.195 -0.309 -5.965 1 97.88 82 GLN A CA 1
ATOM 667 C C . GLN A 1 82 ? 14.852 -0.904 -4.602 1 97.88 82 GLN A C 1
ATOM 669 O O . GLN A 1 82 ? 13.977 -0.388 -3.895 1 97.88 82 GLN A O 1
ATOM 674 N N . PHE A 1 83 ? 15.516 -1.971 -4.301 1 97.69 83 PHE A N 1
ATOM 675 C CA . PHE A 1 83 ? 15.297 -2.625 -3.016 1 97.69 83 PHE A CA 1
ATOM 676 C C . PHE A 1 83 ? 15.93 -1.824 -1.884 1 97.69 83 PHE A C 1
ATOM 678 O O . PHE A 1 83 ? 17 -1.255 -2.047 1 97.69 83 PHE A O 1
ATOM 685 N N . VAL A 1 84 ? 15.266 -1.741 -0.784 1 98.69 84 VAL A N 1
ATOM 686 C CA . VAL A 1 84 ? 15.836 -1.318 0.491 1 98.69 84 VAL A CA 1
ATOM 687 C C . VAL A 1 84 ? 16.141 -2.541 1.355 1 98.69 84 VAL A C 1
ATOM 689 O O . VAL A 1 84 ? 15.328 -3.467 1.432 1 98.69 84 VAL A O 1
ATOM 692 N N . HIS A 1 85 ? 17.25 -2.566 2.039 1 98.31 85 HIS A N 1
ATOM 693 C CA . HIS A 1 85 ? 17.688 -3.766 2.742 1 98.31 85 HIS A CA 1
ATOM 694 C C . HIS A 1 85 ? 17.609 -3.58 4.254 1 98.31 85 HIS A C 1
ATOM 696 O O . HIS A 1 85 ? 17.609 -2.449 4.746 1 98.31 85 HIS A O 1
ATOM 702 N N . MET A 1 86 ? 17.562 -4.723 4.918 1 98.12 86 MET A N 1
ATOM 703 C CA . MET A 1 86 ? 17.656 -4.727 6.375 1 98.12 86 MET A CA 1
ATOM 704 C C . MET A 1 86 ? 18.859 -3.934 6.852 1 98.12 86 MET A C 1
ATOM 706 O O . MET A 1 86 ? 19.953 -4.074 6.301 1 98.12 86 MET A O 1
ATOM 710 N N . GLY A 1 87 ? 18.578 -3.076 7.84 1 97.94 87 GLY A N 1
ATOM 711 C CA . GLY A 1 87 ? 19.672 -2.314 8.43 1 97.94 87 GLY A CA 1
ATOM 712 C C . GLY A 1 87 ? 19.906 -0.983 7.734 1 97.94 87 GLY A C 1
ATOM 713 O O . GLY A 1 87 ? 20.594 -0.118 8.266 1 97.94 87 GLY A O 1
ATOM 714 N N . ASP A 1 88 ? 19.344 -0.85 6.543 1 98.38 88 ASP A N 1
ATOM 715 C CA . ASP A 1 88 ? 19.484 0.425 5.844 1 98.38 88 ASP A CA 1
ATOM 716 C C . ASP A 1 88 ? 18.844 1.56 6.641 1 98.38 88 ASP A C 1
ATOM 718 O O . ASP A 1 88 ? 17.922 1.329 7.43 1 98.38 88 ASP A O 1
ATOM 722 N N . ARG A 1 89 ? 19.359 2.734 6.484 1 98.69 89 ARG A N 1
ATOM 723 C CA . ARG A 1 89 ? 18.719 3.982 6.879 1 98.69 89 ARG A CA 1
ATOM 724 C C . ARG A 1 89 ? 18.297 4.793 5.656 1 98.69 89 ARG A C 1
ATOM 726 O O . ARG A 1 89 ? 19.109 5.004 4.742 1 98.69 89 ARG A O 1
ATOM 733 N N . ILE A 1 90 ? 17.047 5.18 5.645 1 98.75 90 ILE A N 1
ATOM 734 C CA . ILE A 1 90 ? 16.531 5.84 4.457 1 98.75 90 ILE A CA 1
ATOM 735 C C . ILE A 1 90 ? 15.742 7.082 4.863 1 98.75 90 ILE A C 1
ATOM 737 O O . ILE A 1 90 ? 15.383 7.246 6.031 1 98.75 90 ILE A O 1
ATOM 741 N N . ASN A 1 91 ? 15.562 7.941 3.881 1 98.75 91 ASN A N 1
ATOM 742 C CA . ASN A 1 91 ? 14.75 9.148 4.031 1 98.75 91 ASN A CA 1
ATOM 743 C C . ASN A 1 91 ? 13.406 9.008 3.326 1 98.75 91 ASN A C 1
ATOM 745 O O . ASN A 1 91 ? 13.352 8.789 2.115 1 98.75 91 ASN A O 1
ATOM 749 N N . VAL A 1 92 ? 12.336 9.086 4.078 1 98.88 92 VAL A N 1
ATOM 750 C CA . VAL A 1 92 ? 10.984 9.148 3.527 1 98.88 92 VAL A CA 1
ATOM 751 C C . VAL A 1 92 ? 10.547 10.609 3.418 1 98.88 92 VAL A C 1
ATOM 753 O O . VAL A 1 92 ? 10.141 11.219 4.41 1 98.88 92 VAL A O 1
ATOM 756 N N . LYS A 1 93 ? 10.555 11.109 2.197 1 98.44 93 LYS A N 1
ATOM 757 C CA . LYS A 1 93 ? 10.211 12.516 1.956 1 98.44 93 LYS A CA 1
ATOM 758 C C . LYS A 1 93 ? 8.781 12.648 1.442 1 98.44 93 LYS A C 1
ATOM 760 O O . LYS A 1 93 ? 8.312 11.82 0.661 1 98.44 93 LYS A O 1
ATOM 765 N N . ASN A 1 94 ? 8.141 13.727 1.881 1 98.38 94 ASN A N 1
ATOM 766 C CA . ASN A 1 94 ? 6.809 13.961 1.341 1 98.38 94 ASN A CA 1
ATOM 767 C C . ASN A 1 94 ? 6.5 15.453 1.248 1 98.38 94 ASN A C 1
ATOM 769 O O . ASN A 1 94 ? 7.094 16.2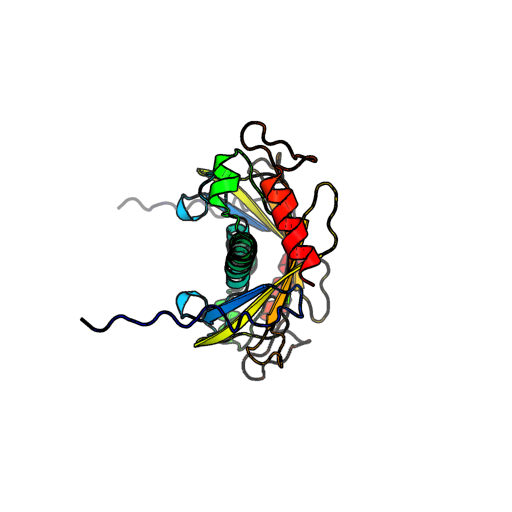66 1.964 1 98.38 94 ASN A O 1
ATOM 773 N N . ARG A 1 95 ? 5.637 15.766 0.389 1 97.81 95 ARG A N 1
ATOM 774 C CA . ARG A 1 95 ? 5.098 17.109 0.207 1 97.81 95 ARG A CA 1
ATOM 775 C C . ARG A 1 95 ? 3.697 17.062 -0.395 1 97.81 95 ARG A C 1
ATOM 777 O O . ARG A 1 95 ? 3.285 16.031 -0.936 1 97.81 95 ARG A O 1
ATOM 784 N N . ILE A 1 96 ? 3.023 18.156 -0.247 1 97.12 96 ILE A N 1
ATOM 785 C CA . ILE A 1 96 ? 1.709 18.281 -0.87 1 97.12 96 ILE A CA 1
ATOM 786 C C . ILE A 1 96 ? 1.849 18.922 -2.248 1 97.12 96 ILE A C 1
ATOM 788 O O . ILE A 1 96 ? 2.51 19.953 -2.396 1 97.12 96 ILE A O 1
ATOM 792 N N . ALA A 1 97 ? 1.311 18.234 -3.23 1 91.31 97 ALA A N 1
ATOM 793 C CA . ALA A 1 97 ? 1.317 18.797 -4.578 1 91.31 97 ALA A CA 1
ATOM 794 C C . ALA A 1 97 ? 0.014 18.484 -5.309 1 91.31 97 ALA A C 1
ATOM 796 O O . ALA A 1 97 ? -0.468 17.344 -5.277 1 91.31 97 ALA A O 1
ATOM 797 N N . GLY A 1 98 ? -0.583 19.562 -5.949 1 89.12 98 GLY A N 1
ATOM 798 C CA . GLY A 1 98 ? -1.802 19.375 -6.723 1 89.12 98 GLY A CA 1
ATOM 799 C C . GLY A 1 98 ? -3.059 19.438 -5.875 1 89.12 98 GLY A C 1
ATOM 800 O O . GLY A 1 98 ? -3.984 18.641 -6.07 1 89.12 98 GLY A O 1
ATOM 801 N N . LEU A 1 99 ? -3.053 20.297 -4.988 1 91.5 99 LEU A N 1
ATOM 802 C CA . LEU A 1 99 ? -4.18 20.469 -4.074 1 91.5 99 LEU A CA 1
ATOM 803 C C . LEU A 1 99 ? -5.438 20.875 -4.836 1 91.5 99 LEU A C 1
ATOM 805 O O . LEU A 1 99 ? -5.383 21.719 -5.734 1 91.5 99 LEU A O 1
ATOM 809 N N . THR A 1 100 ? -6.516 20.172 -4.508 1 91.25 100 THR A N 1
ATOM 810 C CA . THR A 1 100 ? -7.832 20.578 -4.977 1 91.25 100 THR A CA 1
ATOM 811 C C . THR A 1 100 ? -8.75 20.906 -3.803 1 91.25 100 THR A C 1
ATOM 813 O O . THR A 1 100 ? -8.312 20.891 -2.648 1 91.25 100 THR A O 1
ATOM 816 N N . LYS A 1 101 ? -10.039 21.234 -4.145 1 88.94 101 LYS A N 1
ATOM 817 C CA . LYS A 1 101 ? -10.992 21.609 -3.104 1 88.94 101 LYS A CA 1
ATOM 818 C C . LYS A 1 101 ? -11.336 20.422 -2.213 1 88.94 101 LYS A C 1
ATOM 820 O O . LYS A 1 101 ? -11.727 20.594 -1.059 1 88.94 101 LYS A O 1
ATOM 825 N N . VAL A 1 102 ? -11.078 19.234 -2.754 1 92.88 102 VAL A N 1
ATOM 826 C CA . VAL A 1 102 ? -11.586 18.094 -1.994 1 92.88 102 VAL A CA 1
ATOM 827 C C . VAL A 1 102 ? -10.469 17.078 -1.784 1 92.88 102 VAL A C 1
ATOM 829 O O . VAL A 1 102 ? -10.57 16.188 -0.925 1 92.88 102 VAL A O 1
ATOM 832 N N . ARG A 1 103 ? -9.406 17.188 -2.555 1 96.25 103 ARG A N 1
ATOM 833 C CA . ARG A 1 103 ? -8.352 16.172 -2.5 1 96.25 103 ARG A CA 1
ATOM 834 C C . ARG A 1 103 ? -7.023 16.781 -2.068 1 96.25 103 ARG A C 1
ATOM 836 O O . ARG A 1 103 ? -6.664 17.875 -2.518 1 96.25 103 ARG A O 1
ATOM 843 N N . ILE A 1 104 ? -6.348 16.016 -1.229 1 97.31 104 ILE A N 1
ATOM 844 C CA . ILE A 1 104 ? -5.012 16.406 -0.775 1 97.31 104 ILE A CA 1
ATOM 845 C C . ILE A 1 104 ? -3.998 15.352 -1.218 1 97.31 104 ILE A C 1
ATOM 847 O O . ILE A 1 104 ? -3.729 14.391 -0.488 1 97.31 104 ILE A O 1
ATOM 851 N N . PRO A 1 105 ? -3.402 15.531 -2.383 1 98.31 105 PRO A N 1
ATOM 852 C CA . PRO A 1 105 ? -2.355 14.602 -2.811 1 98.31 105 PRO A CA 1
ATOM 853 C C . PRO A 1 105 ? -1.028 14.836 -2.094 1 98.31 105 PRO A C 1
ATOM 855 O O . PRO A 1 105 ? -0.535 15.961 -2.051 1 98.31 105 PRO A O 1
ATOM 858 N N . TRP A 1 106 ? -0.549 13.781 -1.521 1 98.44 106 TRP A N 1
ATOM 859 C CA . TRP A 1 106 ? 0.795 13.742 -0.957 1 98.44 106 TRP A CA 1
ATOM 860 C C . TRP A 1 106 ? 1.749 12.984 -1.871 1 98.44 106 TRP A C 1
ATOM 862 O O . TRP A 1 106 ? 1.522 11.805 -2.178 1 98.44 106 TRP A O 1
ATOM 872 N N . GLU A 1 107 ? 2.795 13.68 -2.27 1 98.62 107 GLU A N 1
ATOM 873 C CA . GLU A 1 107 ? 3.855 13.039 -3.045 1 98.62 107 GLU A CA 1
ATOM 874 C C . GLU A 1 107 ? 4.984 12.547 -2.141 1 98.62 107 GLU A C 1
ATOM 876 O O . GLU A 1 107 ? 5.363 13.234 -1.188 1 98.62 107 GLU A O 1
ATOM 881 N N . PHE A 1 108 ? 5.547 11.391 -2.516 1 98.81 108 PHE A N 1
ATOM 882 C CA . PHE A 1 108 ? 6.629 10.82 -1.726 1 98.81 108 PHE A CA 1
ATOM 883 C C . PHE A 1 108 ? 7.824 10.484 -2.609 1 98.81 108 PHE A C 1
ATOM 885 O O . PHE A 1 108 ? 7.656 10.016 -3.738 1 98.81 108 PHE A O 1
ATOM 892 N N . GLU A 1 109 ? 8.938 10.711 -2.076 1 98.75 109 GLU A N 1
ATOM 893 C CA . GLU A 1 109 ? 10.203 10.148 -2.533 1 98.75 109 GLU A CA 1
ATOM 894 C C . GLU A 1 109 ? 10.961 9.477 -1.388 1 98.75 109 GLU A C 1
ATOM 896 O O . GLU A 1 109 ? 11.289 10.125 -0.391 1 98.75 109 GLU A O 1
ATOM 901 N N . ILE A 1 110 ? 11.195 8.203 -1.5 1 98.94 110 ILE A N 1
ATOM 902 C CA . ILE A 1 110 ? 11.984 7.473 -0.52 1 98.94 110 ILE A CA 1
ATOM 903 C C . ILE A 1 110 ? 13.375 7.199 -1.086 1 98.94 110 ILE A C 1
ATOM 905 O O . ILE A 1 110 ? 13.516 6.535 -2.117 1 98.94 110 ILE A O 1
ATOM 909 N N . GLU A 1 111 ? 14.359 7.707 -0.381 1 98.81 111 GLU A N 1
ATOM 910 C CA . GLU A 1 111 ? 15.703 7.723 -0.95 1 98.81 111 GLU A CA 1
ATOM 911 C C . GLU A 1 111 ? 16.75 7.438 0.116 1 98.81 111 GLU A C 1
ATOM 913 O O . GLU A 1 111 ? 16.453 7.422 1.311 1 98.81 111 GLU A O 1
ATOM 918 N N . SER A 1 112 ? 17.969 7.234 -0.408 1 98.56 112 SER A N 1
ATOM 919 C CA . SER A 1 112 ? 19.109 7.137 0.498 1 98.56 112 SER A CA 1
ATOM 920 C C . SER A 1 112 ? 19.344 8.445 1.235 1 98.56 112 SER A C 1
ATOM 922 O O . SER A 1 112 ? 18.875 9.508 0.797 1 98.56 112 SER A O 1
ATOM 924 N N . LEU A 1 113 ? 20.031 8.359 2.33 1 97.62 113 LEU A N 1
ATOM 925 C CA . LEU A 1 113 ? 20.25 9.531 3.166 1 97.62 113 LEU A CA 1
ATOM 926 C C . LEU A 1 113 ? 20.969 10.633 2.387 1 97.62 113 LEU A C 1
ATOM 928 O O . LEU A 1 113 ? 20.688 11.812 2.572 1 97.62 113 LEU A O 1
ATOM 932 N N . ASP A 1 114 ? 21.812 10.195 1.508 1 96.56 114 ASP A N 1
ATOM 933 C CA . ASP A 1 114 ? 22.578 11.172 0.753 1 96.56 114 ASP A CA 1
ATOM 934 C C . ASP A 1 114 ? 21.859 11.586 -0.523 1 96.56 114 ASP A C 1
ATOM 936 O O . ASP A 1 114 ? 22.375 12.375 -1.312 1 96.56 114 ASP A O 1
ATOM 940 N N . GLY A 1 115 ? 20.797 11.031 -0.778 1 96 115 GLY A N 1
ATOM 941 C CA . GLY A 1 115 ? 19.969 11.406 -1.922 1 96 115 GLY A CA 1
ATOM 942 C C . GLY A 1 115 ? 20.453 10.789 -3.223 1 96 115 GLY A C 1
ATOM 943 O O . GLY A 1 115 ? 19.906 11.086 -4.289 1 96 115 GLY A O 1
ATOM 944 N N . SER A 1 116 ? 21.375 9.867 -3.221 1 97 116 SER A N 1
ATOM 945 C CA . SER A 1 116 ? 22 9.328 -4.43 1 97 116 SER A CA 1
ATOM 946 C C . SER A 1 116 ? 21.141 8.219 -5.043 1 97 116 SER A C 1
ATOM 948 O O . SER A 1 116 ? 21.266 7.926 -6.234 1 97 116 SER A O 1
ATOM 950 N N . GLN A 1 117 ? 20.328 7.594 -4.227 1 97.81 117 GLN A N 1
ATOM 951 C CA . GLN A 1 117 ? 19.516 6.473 -4.691 1 97.81 117 GLN A CA 1
ATOM 952 C C . GLN A 1 117 ? 18.047 6.695 -4.371 1 97.81 117 GLN A C 1
ATOM 954 O O . GLN A 1 117 ? 17.688 6.996 -3.229 1 97.81 117 GLN A O 1
ATOM 959 N N . ARG A 1 118 ? 17.281 6.621 -5.383 1 98.62 118 ARG A N 1
ATOM 960 C CA . ARG A 1 118 ? 15.828 6.609 -5.199 1 98.62 118 ARG A CA 1
ATOM 961 C C . ARG A 1 118 ? 15.297 5.184 -5.117 1 98.62 118 ARG A C 1
ATOM 963 O O . ARG A 1 118 ? 15.484 4.391 -6.043 1 98.62 118 ARG A O 1
ATOM 970 N N . TYR A 1 119 ? 14.586 4.91 -4.035 1 98.88 119 TYR A N 1
ATOM 971 C CA . TYR A 1 119 ? 14.078 3.559 -3.832 1 98.88 119 TYR A CA 1
ATOM 972 C C . TYR A 1 119 ? 12.609 3.459 -4.223 1 98.88 119 TYR A C 1
ATOM 974 O O . TYR A 1 119 ? 12.188 2.467 -4.82 1 98.88 119 TYR A O 1
ATOM 982 N N . VAL A 1 120 ? 11.828 4.445 -3.852 1 98.94 120 VAL A N 1
ATOM 983 C CA . VAL A 1 120 ? 10.383 4.406 -4.035 1 98.94 120 VAL A CA 1
ATOM 984 C C . VAL A 1 120 ? 9.867 5.809 -4.359 1 98.94 120 VAL A C 1
ATOM 986 O O . VAL A 1 120 ? 10.312 6.793 -3.766 1 98.94 120 VAL A O 1
ATOM 989 N N . SER A 1 121 ? 8.984 5.934 -5.312 1 98.94 121 SER A N 1
ATOM 990 C CA . SER A 1 121 ? 8.141 7.105 -5.504 1 98.94 121 SER A CA 1
ATOM 991 C C . SER A 1 121 ? 6.664 6.758 -5.336 1 98.94 121 SER A C 1
ATOM 993 O O . SER A 1 121 ? 6.238 5.652 -5.684 1 98.94 121 SER A O 1
ATOM 995 N N . ALA A 1 122 ? 5.945 7.727 -4.793 1 98.94 122 ALA A N 1
ATOM 996 C CA . ALA A 1 122 ? 4.551 7.383 -4.512 1 98.94 122 ALA A CA 1
ATOM 997 C C . ALA A 1 122 ? 3.693 8.641 -4.383 1 98.94 122 ALA A C 1
ATOM 999 O O . ALA A 1 122 ? 4.219 9.75 -4.246 1 98.94 122 ALA A O 1
ATOM 1000 N N . THR A 1 123 ? 2.391 8.43 -4.492 1 98.88 123 THR A N 1
ATOM 1001 C CA . THR A 1 123 ? 1.382 9.438 -4.18 1 98.88 123 THR A CA 1
ATOM 1002 C C . THR A 1 123 ? 0.233 8.82 -3.385 1 98.88 123 THR A C 1
ATOM 1004 O O . THR A 1 123 ? -0.235 7.727 -3.709 1 98.88 123 THR A O 1
ATOM 1007 N N . THR A 1 124 ? -0.08 9.445 -2.355 1 98.75 124 THR A N 1
ATOM 1008 C CA . THR A 1 124 ? -1.306 9.148 -1.623 1 98.75 124 THR A CA 1
ATOM 1009 C C . THR A 1 124 ? -2.287 10.312 -1.712 1 98.75 124 THR A C 1
ATOM 1011 O O . THR A 1 124 ? -1.903 11.469 -1.525 1 98.75 124 THR A O 1
ATOM 1014 N N . THR A 1 125 ? -3.543 10 -1.987 1 98.81 125 THR A N 1
ATOM 1015 C CA . THR A 1 125 ? -4.57 11.039 -2.037 1 98.81 125 THR A CA 1
ATOM 1016 C C . THR A 1 125 ? -5.539 10.898 -0.868 1 98.81 125 THR A C 1
ATOM 1018 O O . THR A 1 125 ? -6.113 9.828 -0.656 1 98.81 125 THR A O 1
ATOM 1021 N N . LEU A 1 126 ? -5.68 11.969 -0.143 1 98.38 126 LEU A N 1
ATOM 1022 C CA . LEU A 1 126 ? -6.602 11.992 0.99 1 98.38 126 LEU A CA 1
ATOM 1023 C C . LEU A 1 126 ? -7.785 12.906 0.711 1 98.38 126 LEU A C 1
ATOM 1025 O O . LEU A 1 126 ? -7.695 13.812 -0.122 1 98.38 126 LEU A O 1
ATOM 1029 N N . VAL A 1 127 ? -8.867 12.641 1.375 1 97.88 127 VAL A N 1
ATOM 1030 C CA . VAL A 1 127 ? -9.992 13.578 1.462 1 97.88 127 VAL A CA 1
ATOM 1031 C C . VAL A 1 127 ? -10.305 13.867 2.928 1 97.88 127 VAL A C 1
ATOM 1033 O O . VAL A 1 127 ? -9.805 13.188 3.824 1 97.88 127 VAL A O 1
ATOM 1036 N N . VAL A 1 128 ? -11.047 14.898 3.1 1 97 128 VAL A N 1
ATOM 1037 C CA . VAL A 1 128 ? -11.477 15.273 4.445 1 97 128 VAL A CA 1
ATOM 1038 C C . VAL A 1 128 ? -12.945 14.891 4.645 1 97 128 VAL A C 1
ATOM 1040 O O . VAL A 1 128 ? -13.805 15.281 3.857 1 97 128 VAL A O 1
ATOM 1043 N N . ILE A 1 129 ? -13.164 14.148 5.719 1 96.56 129 ILE A N 1
ATOM 1044 C CA . ILE A 1 129 ? -14.562 13.805 5.949 1 96.56 129 ILE A CA 1
ATOM 1045 C C . ILE A 1 129 ? -14.977 14.219 7.359 1 96.56 129 ILE A C 1
ATOM 1047 O O . ILE A 1 129 ? -14.133 14.297 8.258 1 96.56 129 ILE A O 1
ATOM 1051 N N . ASP A 1 130 ? -16.25 14.5 7.441 1 94.5 130 ASP A N 1
ATOM 1052 C CA . ASP A 1 130 ? -16.875 14.688 8.742 1 94.5 130 ASP A CA 1
ATOM 1053 C C . ASP A 1 130 ? -17.172 13.344 9.414 1 94.5 130 ASP A C 1
ATOM 1055 O O . ASP A 1 130 ? -17.891 12.508 8.859 1 94.5 130 ASP A O 1
ATOM 1059 N N . ARG A 1 131 ? -16.688 13.203 10.531 1 91.31 131 ARG A N 1
ATOM 1060 C CA . ARG A 1 131 ? -16.75 11.891 11.172 1 91.31 131 ARG A CA 1
ATOM 1061 C C . ARG A 1 131 ? -18.203 11.531 11.516 1 91.31 131 ARG A C 1
ATOM 1063 O O . ARG A 1 131 ? -18.578 10.359 11.5 1 91.31 131 ARG A O 1
ATOM 1070 N N . GLN A 1 132 ? -18.984 12.453 11.852 1 91 132 GLN A N 1
ATOM 1071 C CA . GLN A 1 132 ? -20.375 12.219 12.258 1 91 132 GLN A CA 1
ATOM 1072 C C . GLN A 1 132 ? -21.25 11.867 11.055 1 91 132 GLN A C 1
ATOM 1074 O O . GLN A 1 132 ? -22.047 10.938 11.117 1 91 132 GLN A O 1
ATOM 1079 N N . THR A 1 133 ? -21.031 12.539 9.969 1 91.94 133 THR A N 1
ATOM 1080 C CA . THR A 1 133 ? -21.922 12.359 8.828 1 91.94 133 THR A CA 1
ATOM 1081 C C . THR A 1 133 ? -21.312 11.391 7.82 1 91.94 133 THR A C 1
ATOM 1083 O O . THR A 1 133 ? -22.016 10.836 6.973 1 91.94 133 THR A O 1
ATOM 1086 N N . GLY A 1 134 ? -20.031 11.297 7.805 1 91.5 134 GLY A N 1
ATOM 1087 C CA . GLY A 1 134 ? -19.328 10.469 6.832 1 91.5 134 GLY A CA 1
ATOM 1088 C C . GLY A 1 134 ? -19.188 11.141 5.477 1 91.5 134 GLY A C 1
ATOM 1089 O O . GLY A 1 134 ? -18.688 10.531 4.531 1 91.5 134 GLY A O 1
ATOM 1090 N N . LYS A 1 135 ? -19.5 12.367 5.438 1 93.5 135 LYS A N 1
ATOM 1091 C CA . LYS A 1 135 ? -19.516 13.055 4.152 1 93.5 135 LYS A CA 1
ATOM 1092 C C . LYS A 1 135 ? -18.203 13.789 3.904 1 93.5 135 LYS A C 1
ATOM 1094 O O . LYS A 1 135 ? -17.594 14.328 4.836 1 93.5 135 LYS A O 1
ATOM 1099 N N . ILE A 1 136 ? -17.875 13.844 2.664 1 94.19 136 ILE A N 1
ATOM 1100 C CA . ILE A 1 136 ? -16.688 14.602 2.25 1 94.19 136 ILE A CA 1
ATOM 1101 C C . ILE A 1 136 ? -16.953 16.094 2.412 1 94.19 136 ILE A C 1
ATOM 1103 O O . ILE A 1 136 ? -18.016 16.594 2.018 1 94.19 136 ILE A O 1
ATOM 1107 N N . ARG A 1 137 ? -15.961 16.719 2.945 1 92.06 137 ARG A N 1
ATOM 1108 C CA . ARG A 1 137 ? -16.094 18.156 3.186 1 92.06 137 ARG A CA 1
ATOM 1109 C C . ARG A 1 137 ? -15.234 18.953 2.207 1 92.06 137 ARG A C 1
ATOM 1111 O O . ARG A 1 137 ? -14.055 18.641 2.006 1 92.06 137 ARG A O 1
ATOM 1118 N N . ARG A 1 138 ? -15.836 19.953 1.668 1 89.31 138 ARG A N 1
ATOM 1119 C CA . ARG A 1 138 ? -15.109 20.875 0.803 1 89.31 138 ARG A CA 1
ATOM 1120 C C . ARG A 1 138 ? -14.5 22.016 1.61 1 89.31 138 ARG A C 1
ATOM 1122 O O . ARG A 1 138 ? -13.469 22.578 1.226 1 89.31 138 ARG A O 1
ATOM 1129 N N . GLN A 1 139 ? -15.195 22.344 2.717 1 87.94 139 GLN A N 1
ATOM 1130 C CA . GLN A 1 139 ? -14.648 23.328 3.648 1 87.94 139 GLN A CA 1
ATOM 1131 C C . GLN A 1 139 ? -13.922 22.641 4.805 1 87.94 139 GLN A C 1
ATOM 1133 O O . GLN A 1 139 ? -14.539 21.922 5.594 1 87.94 139 GLN A O 1
ATOM 1138 N N . TRP A 1 140 ? -12.734 22.906 4.855 1 91.94 140 TRP A N 1
ATOM 1139 C CA . TRP A 1 140 ? -11.906 22.281 5.883 1 91.94 140 TRP A CA 1
ATOM 1140 C C . TRP A 1 140 ? -11.852 23.141 7.137 1 91.94 140 TRP A C 1
ATOM 1142 O O . TRP A 1 140 ? -12.102 24.344 7.082 1 91.94 140 TRP A O 1
ATOM 1152 N N . PRO A 1 141 ? -11.57 22.5 8.258 1 92.5 141 PRO A N 1
ATOM 1153 C CA . PRO A 1 141 ? -11.367 23.328 9.445 1 92.5 141 PRO A CA 1
ATOM 1154 C C . PRO A 1 141 ? -10.172 24.266 9.305 1 92.5 141 PRO A C 1
ATOM 1156 O O . PRO A 1 141 ? -9.172 23.922 8.672 1 92.5 141 PRO A O 1
ATOM 1159 N N . PRO A 1 142 ? -10.234 25.438 9.93 1 94.25 142 PRO A N 1
ATOM 1160 C CA . PRO A 1 142 ? -9.172 26.438 9.773 1 94.25 142 PRO A CA 1
ATOM 1161 C C . PRO A 1 142 ? -7.789 25.875 10.109 1 94.25 142 PRO A C 1
ATOM 1163 O O . PRO A 1 142 ? -6.812 26.203 9.43 1 94.25 142 PRO A O 1
ATOM 1166 N N . ILE A 1 143 ? -7.742 25.031 11.109 1 95.69 143 ILE A N 1
ATOM 1167 C CA . ILE A 1 143 ? -6.461 24.484 11.562 1 95.69 143 ILE A CA 1
ATOM 1168 C C . ILE A 1 143 ? -5.816 23.672 10.438 1 95.69 143 ILE A C 1
ATOM 1170 O O . ILE A 1 143 ? -4.598 23.719 10.25 1 95.69 143 ILE A O 1
ATOM 1174 N N . LEU A 1 144 ? -6.625 22.953 9.703 1 95.12 144 LEU A N 1
ATOM 1175 C CA . LEU A 1 144 ? -6.102 22.156 8.594 1 95.12 144 LEU A CA 1
ATOM 1176 C C . LEU A 1 144 ? -5.703 23.062 7.426 1 95.12 144 LEU A C 1
ATOM 1178 O O . LEU A 1 144 ? -4.648 22.859 6.816 1 95.12 144 LEU A O 1
ATOM 1182 N N . ASN A 1 145 ? -6.504 24.031 7.156 1 94.25 145 ASN A N 1
ATOM 1183 C CA . ASN A 1 145 ? -6.18 25 6.102 1 94.25 145 ASN A CA 1
ATOM 1184 C C . ASN A 1 145 ? -4.828 25.656 6.348 1 94.25 145 ASN A C 1
ATOM 1186 O O . ASN A 1 145 ? -4.008 25.766 5.438 1 94.25 145 ASN A O 1
ATOM 1190 N N . GLU A 1 146 ? -4.656 26.094 7.52 1 94.62 146 GLU A N 1
ATOM 1191 C CA . GLU A 1 146 ? -3.412 26.766 7.879 1 94.62 146 GLU A CA 1
ATOM 1192 C C . GLU A 1 146 ? -2.223 25.812 7.77 1 94.62 146 GLU A C 1
ATOM 1194 O O . GLU A 1 146 ? -1.153 26.203 7.293 1 94.62 146 GLU A O 1
ATOM 1199 N N . ALA A 1 147 ? -2.438 24.594 8.234 1 95.44 147 ALA A N 1
ATOM 1200 C CA . ALA A 1 147 ? -1.371 23.609 8.164 1 95.44 147 ALA A CA 1
ATOM 1201 C C . ALA A 1 147 ? -0.956 23.344 6.715 1 95.44 147 ALA A C 1
ATOM 1203 O O . ALA A 1 147 ? 0.236 23.344 6.398 1 95.44 147 ALA A O 1
ATOM 1204 N N . ILE A 1 148 ? -1.916 23.141 5.867 1 95.31 148 ILE A N 1
ATOM 1205 C CA . ILE A 1 148 ? -1.665 22.844 4.461 1 95.31 148 ILE A CA 1
ATOM 1206 C C . ILE A 1 148 ? -0.936 24.031 3.816 1 95.31 148 ILE A C 1
ATOM 1208 O O . ILE A 1 148 ? 0.021 23.828 3.062 1 95.31 148 ILE A O 1
ATOM 1212 N N . ALA A 1 149 ? -1.36 25.219 4.148 1 94 149 ALA A N 1
ATOM 1213 C CA . ALA A 1 149 ? -0.722 26.406 3.613 1 94 149 ALA A CA 1
ATOM 1214 C C . ALA A 1 149 ? 0.75 26.469 4.012 1 94 149 ALA A C 1
ATOM 1216 O O . ALA A 1 149 ? 1.611 26.781 3.186 1 94 149 ALA A O 1
ATOM 1217 N N . LYS A 1 150 ? 1.003 26.203 5.219 1 94.62 150 LYS A N 1
ATOM 1218 C CA . LYS A 1 150 ? 2.377 26.234 5.715 1 94.62 150 LYS A CA 1
ATOM 1219 C C . LYS A 1 150 ? 3.234 25.172 5.023 1 94.62 150 LYS A C 1
ATOM 1221 O O . LYS A 1 150 ? 4.41 25.422 4.734 1 94.62 150 LYS A O 1
ATOM 1226 N N . LEU A 1 151 ? 2.645 24.031 4.777 1 95.38 151 LEU A N 1
ATOM 1227 C CA . LEU A 1 151 ? 3.383 22.922 4.188 1 95.38 151 LEU A CA 1
ATOM 1228 C C . LEU A 1 151 ? 3.668 23.172 2.713 1 95.38 151 LEU A C 1
ATOM 1230 O O . LEU A 1 151 ? 4.676 22.703 2.178 1 95.38 151 LEU A O 1
ATOM 1234 N N . ILE A 1 152 ? 2.771 23.828 2.078 1 93 152 ILE A N 1
ATOM 1235 C CA . ILE A 1 152 ? 2.949 24.141 0.661 1 93 152 ILE A CA 1
ATOM 1236 C C . ILE A 1 152 ? 3.898 25.312 0.503 1 93 152 ILE A C 1
ATOM 1238 O O . ILE A 1 152 ? 4.734 25.328 -0.405 1 93 152 ILE A O 1
ATOM 1242 N N . ASP A 1 153 ? 3.752 26.391 1.277 1 79.06 153 ASP A N 1
ATOM 1243 C CA . ASP A 1 153 ? 4.531 27.625 1.193 1 79.06 153 ASP A CA 1
ATOM 1244 C C . ASP A 1 153 ? 5.988 27.391 1.581 1 79.06 153 ASP A C 1
ATOM 1246 O O . ASP A 1 153 ? 6.891 28.047 1.065 1 79.06 153 ASP A O 1
ATOM 1250 N N . ASN A 1 154 ? 6.172 26.516 2.566 1 60.81 154 ASN A N 1
ATOM 1251 C CA . ASN A 1 154 ? 7.555 26.344 3.012 1 60.81 154 ASN A CA 1
ATOM 1252 C C . ASN A 1 154 ? 8.445 25.844 1.884 1 60.81 154 ASN A C 1
ATOM 1254 O O . ASN A 1 154 ? 9.617 25.531 2.107 1 60.81 154 ASN A O 1
ATOM 1258 N N . GLY A 1 155 ? 7.953 25.688 0.651 1 47.69 155 GLY A N 1
ATOM 1259 C CA . GLY A 1 155 ? 8.891 25.578 -0.452 1 47.69 155 GLY A CA 1
ATOM 1260 C C . GLY A 1 155 ? 9.219 26.922 -1.094 1 47.69 155 GLY A C 1
ATOM 1261 O O . GLY A 1 155 ? 8.484 27.891 -0.911 1 47.69 155 GLY A O 1
ATOM 1262 N N . MET B 1 1 ? -13.555 -43.688 16.703 1 31.38 1 MET B N 1
ATOM 1263 C CA . MET B 1 1 ? -12.562 -42.812 16.047 1 31.38 1 MET B CA 1
ATOM 1264 C C . MET B 1 1 ? -13.133 -42.188 14.789 1 31.38 1 MET B C 1
ATOM 1266 O O . MET B 1 1 ? -13.32 -42.844 13.781 1 31.38 1 MET B O 1
ATOM 1270 N N . SER B 1 2 ? -14.117 -41.281 14.852 1 35.19 2 SER B N 1
ATOM 1271 C CA . SER B 1 2 ? -15.039 -40.781 13.844 1 35.19 2 SER B CA 1
ATOM 1272 C C . SER B 1 2 ? -14.297 -40.062 12.734 1 35.19 2 SER B C 1
ATOM 1274 O O . SER B 1 2 ? -13.477 -39.156 13 1 35.19 2 SER B O 1
ATOM 1276 N N . ARG B 1 3 ? -14.062 -40.75 11.633 1 33.91 3 ARG B N 1
ATOM 1277 C CA . ARG B 1 3 ? -13.359 -40.25 10.453 1 33.91 3 ARG B CA 1
ATOM 1278 C C . ARG B 1 3 ? -13.93 -38.906 10 1 33.91 3 ARG B C 1
ATOM 1280 O O . ARG B 1 3 ? -15.133 -38.812 9.766 1 33.91 3 ARG B O 1
ATOM 1287 N N . LEU B 1 4 ? -13.383 -37.844 10.398 1 33.06 4 LEU B N 1
ATOM 1288 C CA . LEU B 1 4 ? -13.719 -36.5 9.891 1 33.06 4 LEU B CA 1
ATOM 1289 C C . LEU B 1 4 ? -13.836 -36.5 8.375 1 33.06 4 LEU B C 1
ATOM 1291 O O . LEU B 1 4 ? -12.859 -36.781 7.672 1 33.06 4 LEU B O 1
ATOM 1295 N N . GLU B 1 5 ? -14.922 -36.906 7.812 1 33.41 5 GLU B N 1
ATOM 1296 C CA . GLU B 1 5 ? -15.188 -36.938 6.379 1 33.41 5 GLU B CA 1
ATOM 1297 C C . GLU B 1 5 ? -14.883 -35.562 5.746 1 33.41 5 GLU B C 1
ATOM 1299 O O . GLU B 1 5 ? -15.398 -34.531 6.195 1 33.41 5 GLU B O 1
ATOM 1304 N N . TYR B 1 6 ? -13.703 -35.375 5.246 1 36.28 6 TYR B N 1
ATOM 1305 C CA . TYR B 1 6 ? -13.344 -34.188 4.461 1 36.28 6 TYR B CA 1
ATOM 1306 C C . TYR B 1 6 ? -14.328 -33.969 3.322 1 36.28 6 TYR B C 1
ATOM 1308 O O . TYR B 1 6 ? -14.766 -34.938 2.678 1 36.28 6 TYR B O 1
ATOM 1316 N N . PRO B 1 7 ? -15.109 -32.875 3.355 1 37.03 7 PRO B N 1
ATOM 1317 C CA . PRO B 1 7 ? -16.125 -32.656 2.318 1 37.03 7 PRO B CA 1
ATOM 1318 C C . PRO B 1 7 ? -15.633 -33.031 0.925 1 37.03 7 PRO B C 1
ATOM 1320 O O . PRO B 1 7 ? -14.422 -33.031 0.664 1 37.03 7 PRO B O 1
ATOM 1323 N N . SER B 1 8 ? -16.344 -33.812 0.195 1 35.47 8 SER B N 1
ATOM 1324 C CA . SER B 1 8 ? -16.188 -34.344 -1.158 1 35.47 8 SER B CA 1
ATOM 1325 C C . SER B 1 8 ? -15.781 -33.25 -2.129 1 35.47 8 SER B C 1
ATOM 1327 O O . SER B 1 8 ? -16.156 -32.094 -1.951 1 35.47 8 SER B O 1
ATOM 1329 N N . SER B 1 9 ? -14.789 -33.406 -3.014 1 38.03 9 SER B N 1
ATOM 1330 C CA . SER B 1 9 ? -14.094 -32.688 -4.086 1 38.03 9 SER B CA 1
ATOM 1331 C C . SER B 1 9 ? -15.086 -32.156 -5.105 1 38.03 9 SER B C 1
ATOM 1333 O O . SER B 1 9 ? -14.68 -31.594 -6.137 1 38.03 9 SER B O 1
ATOM 1335 N N . GLN B 1 10 ? -16.328 -32.656 -5.227 1 36 10 GLN B N 1
ATOM 1336 C CA . GLN B 1 10 ? -17.172 -32.438 -6.398 1 36 10 GLN B CA 1
ATOM 1337 C C . GLN B 1 10 ? -17.469 -30.953 -6.605 1 36 10 GLN B C 1
ATOM 1339 O O . GLN B 1 10 ? -17.859 -30.547 -7.695 1 36 10 GLN B O 1
ATOM 1344 N N . ASP B 1 11 ? -18.062 -30.344 -5.602 1 37.09 11 ASP B N 1
ATOM 1345 C CA . ASP B 1 11 ? -18.594 -29 -5.84 1 37.09 11 ASP B CA 1
ATOM 1346 C C . ASP B 1 11 ? -17.469 -28.031 -6.203 1 37.09 11 ASP B C 1
ATOM 1348 O O . ASP B 1 11 ? -16.906 -27.359 -5.328 1 37.09 11 ASP B O 1
ATOM 1352 N N . GLN B 1 12 ? -16.547 -28.422 -7.008 1 37.34 12 GLN B N 1
ATOM 1353 C CA . GLN B 1 12 ? -15.633 -27.391 -7.484 1 37.34 12 GLN B CA 1
ATOM 1354 C C . GLN B 1 12 ? -16.406 -26.172 -7.984 1 37.34 12 GLN B C 1
ATOM 1356 O O . GLN B 1 12 ? -17.328 -26.297 -8.797 1 37.34 12 GLN B O 1
ATOM 1361 N N . PRO B 1 13 ? -16.609 -25.109 -7.242 1 40.91 13 PRO B N 1
ATOM 1362 C CA . PRO B 1 13 ? -17.391 -23.984 -7.793 1 40.91 13 PRO B CA 1
ATOM 1363 C C . PRO B 1 13 ? -17.141 -23.781 -9.289 1 40.91 13 PRO B C 1
ATOM 1365 O O . PRO B 1 13 ? -16.016 -23.969 -9.766 1 40.91 13 PRO B O 1
ATOM 1368 N N . THR B 1 14 ? -18.016 -24.156 -10.211 1 42.28 14 THR B N 1
ATOM 1369 C CA . THR B 1 14 ? -17.969 -23.75 -11.609 1 42.28 14 THR B CA 1
ATOM 1370 C C . THR B 1 14 ? -17.219 -22.422 -11.758 1 42.28 14 THR B C 1
ATOM 1372 O O . THR B 1 14 ? -17.609 -21.422 -11.141 1 42.28 14 THR B O 1
ATOM 1375 N N . ARG B 1 15 ? -15.922 -22.359 -11.891 1 47.84 15 ARG B N 1
ATOM 1376 C CA . ARG B 1 15 ? -15.055 -21.219 -12.117 1 47.84 15 ARG B CA 1
ATOM 1377 C C . ARG B 1 15 ? -15.562 -20.359 -13.273 1 47.84 15 ARG B C 1
ATOM 1379 O O . ARG B 1 15 ? -15.344 -20.688 -14.438 1 47.84 15 ARG B O 1
ATOM 1386 N N . THR B 1 16 ? -16.781 -19.906 -13.414 1 53.88 16 THR B N 1
ATOM 1387 C CA . THR B 1 16 ? -17.234 -19.078 -14.531 1 53.88 16 THR B CA 1
ATOM 1388 C C . THR B 1 16 ? -16.391 -17.797 -14.617 1 53.88 16 THR B C 1
ATOM 1390 O O . THR B 1 16 ? -16.406 -17.109 -15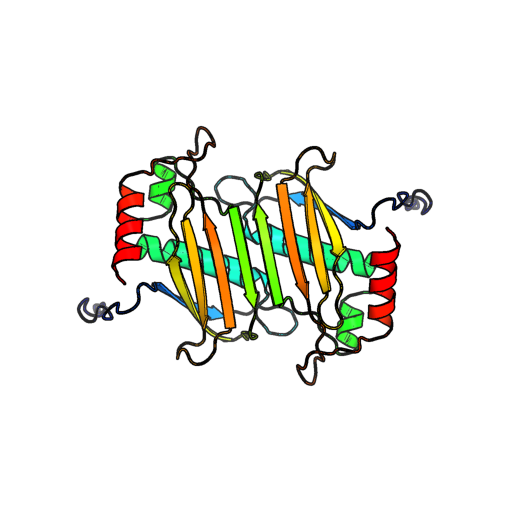.641 1 53.88 16 THR B O 1
ATOM 1393 N N . SER B 1 17 ? -15.734 -17.281 -13.625 1 74.31 17 SER B N 1
ATOM 1394 C CA . SER B 1 17 ? -14.977 -16.047 -13.719 1 74.31 17 SER B CA 1
ATOM 1395 C C . SER B 1 17 ? -13.492 -16.281 -13.508 1 74.31 17 SER B C 1
ATOM 1397 O O . SER B 1 17 ? -13.102 -17.25 -12.844 1 74.31 17 SER B O 1
ATOM 1399 N N . ASN B 1 18 ? -12.625 -15.844 -14.367 1 88.12 18 ASN B N 1
ATOM 1400 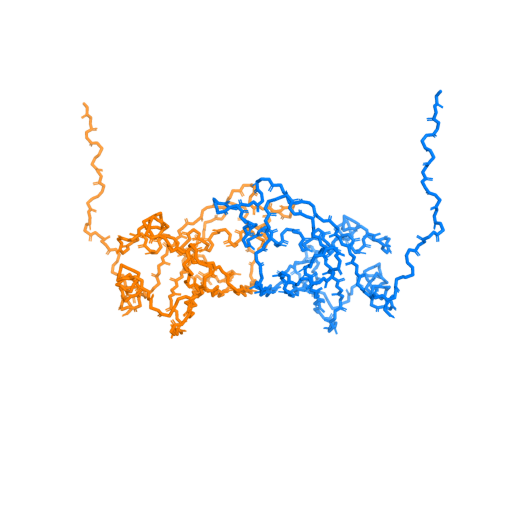C CA . ASN B 1 18 ? -11.18 -15.961 -14.234 1 88.12 18 ASN B CA 1
ATOM 1401 C C . ASN B 1 18 ? -10.68 -15.32 -12.945 1 88.12 18 ASN B C 1
ATOM 1403 O O . ASN B 1 18 ? -9.469 -15.148 -12.758 1 88.12 18 ASN B O 1
ATOM 1407 N N . TRP B 1 19 ? -11.727 -15.141 -12.133 1 95.5 19 TRP B N 1
ATOM 1408 C CA . TRP B 1 19 ? -11.359 -14.555 -10.844 1 95.5 19 TRP B CA 1
ATOM 1409 C C . TRP B 1 19 ? -11.055 -15.641 -9.82 1 95.5 19 TRP B C 1
ATOM 1411 O O . TRP B 1 19 ? -11.789 -16.625 -9.711 1 95.5 19 TRP B O 1
ATOM 1421 N N . PHE B 1 20 ? -9.922 -15.516 -9.188 1 97.31 20 PHE B N 1
ATOM 1422 C CA . PHE B 1 20 ? -9.672 -16.266 -7.957 1 97.31 20 PHE B CA 1
ATOM 1423 C C . PHE B 1 20 ? -10.234 -15.531 -6.75 1 97.31 20 PHE B C 1
ATOM 1425 O O . PHE B 1 20 ? -10.055 -14.32 -6.617 1 97.31 20 PHE B O 1
ATOM 1432 N N . GLU B 1 21 ? -10.898 -16.234 -5.855 1 98 21 GLU B N 1
ATOM 1433 C CA . GLU B 1 21 ? -11.539 -15.617 -4.699 1 98 21 GLU B CA 1
ATOM 1434 C C . GLU B 1 21 ? -10.852 -16.031 -3.4 1 98 21 GLU B C 1
ATOM 1436 O O . GLU B 1 21 ? -10.625 -17.219 -3.158 1 98 21 GLU B O 1
ATOM 1441 N N . TYR B 1 22 ? -10.531 -15.102 -2.572 1 98.56 22 TYR B N 1
ATOM 1442 C CA . TYR B 1 22 ? -9.898 -15.258 -1.271 1 98.56 22 TYR B CA 1
ATOM 1443 C C . TYR B 1 22 ? -10.727 -14.602 -0.174 1 98.56 22 TYR B C 1
ATOM 1445 O O . TYR B 1 22 ? -10.75 -13.375 -0.058 1 98.56 22 TYR B O 1
ATOM 1453 N N . LEU B 1 23 ? -11.312 -15.406 0.691 1 98.5 23 LEU B N 1
ATOM 1454 C CA . LEU B 1 23 ? -12.219 -14.891 1.714 1 98.5 23 LEU B CA 1
ATOM 1455 C C . LEU B 1 23 ? -11.445 -14.445 2.951 1 98.5 23 LEU B C 1
ATOM 1457 O O . LEU B 1 23 ? -10.555 -15.156 3.418 1 98.5 23 LEU B O 1
ATOM 1461 N N . VAL B 1 24 ? -11.828 -13.297 3.428 1 98.56 24 VAL B N 1
ATOM 1462 C CA . VAL B 1 24 ? -11.148 -12.719 4.586 1 98.56 24 VAL B CA 1
ATOM 1463 C C . VAL B 1 24 ? -12.18 -12.312 5.637 1 98.56 24 VAL B C 1
ATOM 1465 O O . VAL B 1 24 ? -13.219 -11.742 5.305 1 98.56 24 VAL B O 1
ATOM 1468 N N . GLU B 1 25 ? -11.852 -12.633 6.844 1 98.5 25 GLU B N 1
ATOM 1469 C CA . GLU B 1 25 ? -12.523 -12.031 7.992 1 98.5 25 GLU B CA 1
ATOM 1470 C C . GLU B 1 25 ? -11.656 -10.953 8.633 1 98.5 25 GLU B C 1
ATOM 1472 O O . GLU B 1 25 ? -10.461 -11.164 8.859 1 98.5 25 GLU B O 1
ATOM 1477 N N . VAL B 1 26 ? -12.344 -9.867 8.953 1 98.75 26 VAL B N 1
ATOM 1478 C CA . VAL B 1 26 ? -11.578 -8.734 9.477 1 98.75 26 VAL B CA 1
ATOM 1479 C C . VAL B 1 26 ? -11.406 -8.883 10.984 1 98.75 26 VAL B C 1
ATOM 1481 O O . VAL B 1 26 ? -12.383 -8.977 11.727 1 98.75 26 VAL B O 1
ATOM 1484 N N . PHE B 1 27 ? -10.156 -8.789 11.461 1 98.5 27 PHE B N 1
ATOM 1485 C CA . PHE B 1 27 ? -9.812 -8.875 12.875 1 98.5 27 PHE B CA 1
ATOM 1486 C C . PHE B 1 27 ? -9.422 -7.508 13.422 1 98.5 27 PHE B C 1
ATOM 1488 O O . PHE B 1 27 ? -9.141 -6.586 12.656 1 98.5 27 PHE B O 1
ATOM 1495 N N . PRO B 1 28 ? -9.336 -7.367 14.75 1 98 28 PRO B N 1
ATOM 1496 C CA . PRO B 1 28 ? -9.07 -6.059 15.359 1 98 28 PRO B CA 1
ATOM 1497 C C . PRO B 1 28 ? -7.723 -5.477 14.938 1 98 28 PRO B C 1
ATOM 1499 O O . PRO B 1 28 ? -7.625 -4.277 14.648 1 98 28 PRO B O 1
ATOM 1502 N N . HIS B 1 29 ? -6.68 -6.199 14.828 1 97.69 29 HIS B N 1
ATOM 1503 C CA . HIS B 1 29 ? -5.34 -5.699 14.547 1 97.69 29 HIS B CA 1
ATOM 1504 C C . HIS B 1 29 ? -5.223 -5.207 13.109 1 97.69 29 HIS B C 1
ATOM 1506 O O . HIS B 1 29 ? -4.199 -4.633 12.727 1 97.69 29 HIS B O 1
ATOM 1512 N N . GLN B 1 30 ? -6.277 -5.434 12.312 1 98.44 30 GLN B N 1
ATOM 1513 C CA . GLN B 1 30 ? -6.277 -5.039 10.906 1 98.44 30 GLN B CA 1
ATOM 1514 C C . GLN B 1 30 ? -7.02 -3.723 10.703 1 98.44 30 GLN B C 1
ATOM 1516 O O . GLN B 1 30 ? -7.137 -3.234 9.578 1 98.44 30 GLN B O 1
ATOM 1521 N N . THR B 1 31 ? -7.609 -3.174 11.758 1 98.5 31 THR B N 1
ATOM 1522 C CA . THR B 1 31 ? -8.352 -1.917 11.727 1 98.5 31 THR B CA 1
ATOM 1523 C C . THR B 1 31 ? -7.551 -0.803 12.398 1 98.5 31 THR B C 1
ATOM 1525 O O . THR B 1 31 ? -6.535 -1.063 13.047 1 98.5 31 THR B O 1
ATOM 1528 N N . ASP B 1 32 ? -7.895 0.418 12.102 1 97.38 32 ASP B N 1
ATOM 1529 C CA . ASP B 1 32 ? -7.34 1.548 12.844 1 97.38 32 ASP B CA 1
ATOM 1530 C C . ASP B 1 32 ? -8.305 2.029 13.922 1 97.38 32 ASP B C 1
ATOM 1532 O O . ASP B 1 32 ? -9.266 1.333 14.258 1 97.38 32 ASP B O 1
ATOM 1536 N N . TYR B 1 33 ? -8 3.178 14.555 1 96.31 33 TYR B N 1
ATOM 1537 C CA . TYR B 1 33 ? -8.727 3.666 15.719 1 96.31 33 TYR B CA 1
ATOM 1538 C C . TYR B 1 33 ? -10.188 3.938 15.383 1 96.31 33 TYR B C 1
ATOM 1540 O O . TYR B 1 33 ? -11.031 4.008 16.281 1 96.31 33 TYR B O 1
ATOM 1548 N N . ALA B 1 34 ? -10.492 4.109 14.102 1 94.81 34 ALA B N 1
ATOM 1549 C CA . ALA B 1 34 ? -11.852 4.453 13.695 1 94.81 34 ALA B CA 1
ATOM 1550 C C . ALA B 1 34 ? -12.711 3.199 13.516 1 94.81 34 ALA B C 1
ATOM 1552 O O . ALA B 1 34 ? -13.883 3.285 13.156 1 94.81 34 ALA B O 1
ATOM 1553 N N . GLY B 1 35 ? -12.125 2.016 13.703 1 96.56 35 GLY B N 1
ATOM 1554 C CA . GLY B 1 35 ? -12.859 0.766 13.586 1 96.56 35 GLY B CA 1
ATOM 1555 C C . GLY B 1 35 ? -13.016 0.291 12.156 1 96.56 35 GLY B C 1
ATOM 1556 O O . GLY B 1 35 ? -13.867 -0.55 11.867 1 96.56 35 GLY B O 1
ATOM 1557 N N . VAL B 1 36 ? -12.344 0.904 11.289 1 98 36 VAL B N 1
ATOM 1558 C CA . VAL B 1 36 ? -12.359 0.486 9.891 1 98 36 VAL B CA 1
ATOM 1559 C C . VAL B 1 36 ? -11.008 -0.106 9.508 1 98 36 VAL B C 1
ATOM 1561 O O . VAL B 1 36 ? -10 0.143 10.18 1 98 36 VAL B O 1
ATOM 1564 N N . VAL B 1 37 ? -10.992 -0.903 8.469 1 98.88 37 VAL B N 1
ATOM 1565 C CA . VAL B 1 37 ? -9.75 -1.514 8.008 1 98.88 37 VAL B CA 1
ATOM 1566 C C . VAL B 1 37 ? -8.758 -0.426 7.594 1 98.88 37 VAL B C 1
ATOM 1568 O O . VAL B 1 37 ? -9.109 0.481 6.836 1 98.88 37 VAL B O 1
ATOM 1571 N N . TRP B 1 38 ? -7.543 -0.545 8.117 1 98.81 38 TRP B N 1
ATOM 1572 C CA . TRP B 1 38 ? -6.461 0.365 7.75 1 98.81 38 TRP B CA 1
ATOM 1573 C C . TRP B 1 38 ? -6.102 0.221 6.273 1 98.81 38 TRP B C 1
ATOM 1575 O O . TRP B 1 38 ? -6.039 -0.894 5.75 1 98.81 38 TRP B O 1
ATOM 1585 N N . HIS B 1 39 ? -5.801 1.356 5.609 1 98.88 39 HIS B N 1
ATOM 1586 C CA . HIS B 1 39 ? -5.633 1.341 4.164 1 98.88 39 HIS B CA 1
ATOM 1587 C C . HIS B 1 39 ? -4.434 0.495 3.756 1 98.88 39 HIS B C 1
ATOM 1589 O O . HIS B 1 39 ? -4.375 -0.013 2.633 1 98.88 39 HIS B O 1
ATOM 1595 N N . GLY B 1 40 ? -3.469 0.301 4.625 1 98.81 40 GLY B N 1
ATOM 1596 C CA . GLY B 1 40 ? -2.314 -0.53 4.316 1 98.81 40 GLY B CA 1
ATOM 1597 C C . GLY B 1 40 ? -2.598 -2.016 4.453 1 98.81 40 GLY B C 1
ATOM 1598 O O . GLY B 1 40 ? -1.882 -2.842 3.881 1 98.81 40 GLY B O 1
ATOM 1599 N N . THR B 1 41 ? -3.592 -2.393 5.195 1 98.88 41 THR B N 1
ATOM 1600 C CA . THR B 1 41 ? -3.93 -3.785 5.461 1 98.88 41 THR B CA 1
ATOM 1601 C C . THR B 1 41 ? -4.273 -4.516 4.164 1 98.88 41 THR B C 1
ATOM 1603 O O . THR B 1 41 ? -3.904 -5.676 3.982 1 98.88 41 THR B O 1
ATOM 1606 N N . TYR B 1 42 ? -4.887 -3.836 3.256 1 98.94 42 TYR B N 1
ATOM 1607 C CA . TYR B 1 42 ? -5.359 -4.441 2.016 1 98.94 42 TYR B CA 1
ATOM 1608 C C . TYR B 1 42 ? -4.195 -4.996 1.201 1 98.94 42 TYR B C 1
ATOM 1610 O O . TYR B 1 42 ? -4.352 -5.984 0.478 1 98.94 42 TYR B O 1
ATOM 1618 N N . VAL B 1 43 ? -3.023 -4.395 1.355 1 98.94 43 VAL B N 1
ATOM 1619 C CA . VAL B 1 43 ? -1.849 -4.812 0.597 1 98.94 43 VAL B CA 1
ATOM 1620 C C . VAL B 1 43 ? -1.479 -6.246 0.963 1 98.94 43 VAL B C 1
ATOM 1622 O O . VAL B 1 43 ? -1.166 -7.059 0.087 1 98.94 43 VAL B O 1
ATOM 1625 N N . GLY B 1 44 ? -1.523 -6.562 2.23 1 98.81 44 GLY B N 1
ATOM 1626 C CA . GLY B 1 44 ? -1.265 -7.926 2.668 1 98.81 44 GLY B CA 1
ATOM 1627 C C . GLY B 1 44 ? -2.252 -8.93 2.105 1 98.81 44 GLY B C 1
ATOM 1628 O O . GLY B 1 44 ? -1.858 -10 1.646 1 98.81 44 GLY B O 1
ATOM 1629 N N . TRP B 1 45 ? -3.502 -8.602 2.135 1 98.88 45 TRP B N 1
ATOM 1630 C CA . TRP B 1 45 ? -4.531 -9.492 1.61 1 98.88 45 TRP B CA 1
ATOM 1631 C C . TRP B 1 45 ? -4.348 -9.719 0.114 1 98.88 45 TRP B C 1
ATOM 1633 O O . TRP B 1 45 ? -4.574 -10.82 -0.386 1 98.88 45 TRP B O 1
ATOM 1643 N N . MET B 1 46 ? -3.975 -8.664 -0.591 1 98.88 46 MET B N 1
ATOM 1644 C CA . MET B 1 46 ? -3.729 -8.781 -2.025 1 98.88 46 MET B CA 1
ATOM 1645 C C . MET B 1 46 ? -2.59 -9.758 -2.305 1 98.88 46 MET B C 1
ATOM 1647 O O . MET B 1 46 ? -2.668 -10.555 -3.242 1 98.88 46 MET B O 1
ATOM 1651 N N . GLU B 1 47 ? -1.529 -9.703 -1.521 1 98.75 47 GLU B N 1
ATOM 1652 C CA . GLU B 1 47 ? -0.443 -10.664 -1.673 1 98.75 47 GLU B CA 1
ATOM 1653 C C . GLU B 1 47 ? -0.914 -12.078 -1.36 1 98.75 47 GLU B C 1
ATOM 1655 O O . GLU B 1 47 ? -0.635 -13.016 -2.115 1 98.75 47 GLU B O 1
ATOM 1660 N N . GLU B 1 48 ? -1.609 -12.219 -0.28 1 98.69 48 GLU B N 1
ATOM 1661 C CA . GLU B 1 48 ? -2.129 -13.531 0.09 1 98.69 48 GLU B CA 1
ATOM 1662 C C . GLU B 1 48 ? -3.014 -14.109 -1.013 1 98.69 48 GLU B C 1
ATOM 1664 O O . GLU B 1 48 ? -2.934 -15.297 -1.324 1 98.69 48 GLU B O 1
ATOM 1669 N N . ALA B 1 49 ? -3.799 -13.273 -1.588 1 98.75 49 ALA B N 1
ATOM 1670 C CA . ALA B 1 49 ? -4.691 -13.695 -2.662 1 98.75 49 ALA B CA 1
ATOM 1671 C C . ALA B 1 49 ? -3.9 -14.141 -3.889 1 98.75 49 ALA B C 1
ATOM 1673 O O . ALA B 1 49 ? -4.23 -15.148 -4.516 1 98.75 49 ALA B O 1
ATOM 1674 N N . ARG B 1 50 ? -2.889 -13.391 -4.352 1 98.38 50 ARG B N 1
ATOM 1675 C CA . ARG B 1 50 ? -2.059 -13.773 -5.492 1 98.38 50 ARG B CA 1
ATOM 1676 C C . ARG B 1 50 ? -1.402 -15.133 -5.254 1 98.38 50 ARG B C 1
ATOM 1678 O O . ARG B 1 50 ? -1.391 -15.984 -6.145 1 98.38 50 ARG B O 1
ATOM 1685 N N . ILE B 1 51 ? -0.873 -15.297 -4.016 1 98.12 51 ILE B N 1
ATOM 1686 C CA . ILE B 1 51 ? -0.203 -16.547 -3.664 1 98.12 51 ILE B CA 1
ATOM 1687 C C . ILE B 1 51 ? -1.213 -17.688 -3.662 1 98.12 51 ILE B C 1
ATOM 1689 O O . ILE B 1 51 ? -0.917 -18.781 -4.141 1 98.12 51 ILE B O 1
ATOM 1693 N N . GLY B 1 52 ? -2.418 -17.391 -3.141 1 98.25 52 GLY B N 1
ATOM 1694 C CA . GLY B 1 52 ? -3.486 -18.375 -3.191 1 98.25 52 GLY B CA 1
ATOM 1695 C C . GLY B 1 52 ? -3.863 -18.766 -4.605 1 98.25 52 GLY B C 1
ATOM 1696 O O . GLY B 1 52 ? -4.105 -19.953 -4.883 1 98.25 52 GLY B O 1
ATOM 1697 N N . ALA B 1 53 ? -3.928 -17.812 -5.492 1 97.75 53 ALA B N 1
ATOM 1698 C CA . ALA B 1 53 ? -4.23 -18.094 -6.891 1 97.75 53 ALA B CA 1
ATOM 1699 C C . ALA B 1 53 ? -3.197 -19.031 -7.5 1 97.75 53 ALA B C 1
ATOM 1701 O O . ALA B 1 53 ? -3.551 -20.016 -8.156 1 97.75 53 ALA B O 1
ATOM 1702 N N . LEU B 1 54 ? -1.944 -18.75 -7.316 1 97.69 54 LEU B N 1
ATOM 1703 C CA . LEU B 1 54 ? -0.88 -19.609 -7.805 1 97.69 54 LEU B CA 1
ATOM 1704 C C . LEU B 1 54 ? -1.048 -21.031 -7.262 1 97.69 54 LEU B C 1
ATOM 1706 O O . LEU B 1 54 ? -0.979 -22 -8.023 1 97.69 54 LEU B O 1
ATOM 1710 N N . ARG B 1 55 ? -1.298 -21.156 -5.984 1 97.75 55 ARG B N 1
ATOM 1711 C CA . ARG B 1 55 ? -1.454 -22.469 -5.34 1 97.75 55 ARG B CA 1
ATOM 1712 C C . ARG B 1 55 ? -2.635 -23.219 -5.926 1 97.75 55 ARG B C 1
ATOM 1714 O O . ARG B 1 55 ? -2.574 -24.453 -6.09 1 97.75 55 ARG B O 1
ATOM 1721 N N . SER B 1 56 ? -3.682 -22.531 -6.266 1 96.88 56 SER B N 1
ATOM 1722 C CA . SER B 1 56 ? -4.902 -23.156 -6.773 1 96.88 56 SER B CA 1
ATOM 1723 C C . SER B 1 56 ? -4.656 -23.859 -8.094 1 96.88 56 SER B C 1
ATOM 1725 O O . SER B 1 56 ? -5.43 -24.734 -8.492 1 96.88 56 SER B O 1
ATOM 1727 N N . VAL B 1 57 ? -3.6 -23.484 -8.773 1 96.56 57 VAL B N 1
ATOM 1728 C CA . VAL B 1 57 ? -3.295 -24.109 -10.055 1 96.56 57 VAL B CA 1
ATOM 1729 C C . VAL B 1 57 ? -2.041 -24.969 -9.922 1 96.56 57 VAL B C 1
ATOM 1731 O O . VAL B 1 57 ? -1.408 -25.312 -10.922 1 96.56 57 VAL B O 1
ATOM 1734 N N . GLY B 1 58 ? -1.602 -25.172 -8.727 1 96.5 58 GLY B N 1
ATOM 1735 C CA . GLY B 1 58 ? -0.619 -26.203 -8.469 1 96.5 58 GLY B CA 1
ATOM 1736 C C . GLY B 1 58 ? 0.786 -25.672 -8.281 1 96.5 58 GLY B C 1
ATOM 1737 O O . GLY B 1 58 ? 1.758 -26.422 -8.312 1 96.5 58 GLY B O 1
ATOM 1738 N N . VAL B 1 59 ? 0.912 -24.406 -8.125 1 96.88 59 VAL B N 1
ATOM 1739 C CA . VAL B 1 59 ? 2.246 -23.828 -8 1 96.88 59 VAL B CA 1
ATOM 1740 C C . VAL B 1 59 ? 2.371 -23.078 -6.668 1 96.88 59 VAL B C 1
ATOM 1742 O O . VAL B 1 59 ? 1.66 -22.109 -6.426 1 96.88 59 VAL B O 1
ATOM 1745 N N . GLY B 1 60 ? 3.273 -23.562 -5.82 1 96.94 60 GLY B N 1
ATOM 1746 C CA . GLY B 1 60 ? 3.613 -22.828 -4.613 1 96.94 60 GLY B CA 1
ATOM 1747 C C . GLY B 1 60 ? 4.656 -21.75 -4.848 1 96.94 60 GLY B C 1
ATOM 1748 O O . GLY B 1 60 ? 5.602 -21.953 -5.613 1 96.94 60 GLY B O 1
ATOM 1749 N N . TYR B 1 61 ? 4.43 -20.672 -4.168 1 96.44 61 TYR B N 1
ATOM 1750 C CA . TYR B 1 61 ? 5.422 -19.609 -4.305 1 96.44 61 TYR B CA 1
ATOM 1751 C C . TYR B 1 61 ? 6.797 -20.094 -3.84 1 96.44 61 TYR B C 1
ATOM 1753 O O . TYR B 1 61 ? 7.816 -19.719 -4.418 1 96.44 61 TYR B O 1
ATOM 1761 N N . ASP B 1 62 ? 6.844 -20.844 -2.791 1 96.25 62 ASP B N 1
ATOM 1762 C CA . ASP B 1 62 ? 8.094 -21.391 -2.268 1 96.25 62 ASP B CA 1
ATOM 1763 C C . ASP B 1 62 ? 8.82 -22.219 -3.326 1 96.25 62 ASP B C 1
ATOM 1765 O O . ASP B 1 62 ? 10.055 -22.25 -3.354 1 96.25 62 ASP B O 1
ATOM 1769 N N . GLN B 1 63 ? 8.078 -22.906 -4.227 1 96.19 63 GLN B N 1
ATOM 1770 C CA . GLN B 1 63 ? 8.688 -23.641 -5.324 1 96.19 63 GLN B CA 1
ATOM 1771 C C . GLN B 1 63 ? 9.406 -22.719 -6.293 1 96.19 63 GLN B C 1
ATOM 1773 O O . GLN B 1 63 ? 10.508 -23.031 -6.758 1 96.19 63 GLN B O 1
ATOM 1778 N N . LEU B 1 64 ? 8.789 -21.594 -6.598 1 95.56 64 LEU B N 1
ATOM 1779 C CA . LEU B 1 64 ? 9.406 -20.609 -7.477 1 95.56 64 LEU B CA 1
ATOM 1780 C C . LEU B 1 64 ? 10.695 -20.062 -6.867 1 95.56 64 LEU B C 1
ATOM 1782 O O . LEU B 1 64 ? 11.711 -19.938 -7.562 1 95.56 64 LEU B O 1
ATOM 1786 N N . VAL B 1 65 ? 10.633 -19.828 -5.582 1 95.31 65 VAL B N 1
ATOM 1787 C CA . VAL B 1 65 ? 11.805 -19.328 -4.863 1 95.31 65 VAL B CA 1
ATOM 1788 C C . VAL B 1 65 ? 12.914 -20.375 -4.906 1 95.31 65 VAL B C 1
ATOM 1790 O O . VAL B 1 65 ? 14.078 -20.047 -5.152 1 95.31 65 VAL B O 1
ATOM 1793 N N . ALA B 1 66 ? 12.578 -21.609 -4.746 1 96 66 ALA B N 1
ATOM 1794 C CA . ALA B 1 66 ? 13.547 -22.688 -4.754 1 96 66 ALA B CA 1
ATOM 1795 C C . ALA B 1 66 ? 14.211 -22.828 -6.121 1 96 66 ALA B C 1
ATOM 1797 O O . ALA B 1 66 ? 15.367 -23.25 -6.219 1 96 66 ALA B O 1
ATOM 1798 N N . LEU B 1 67 ? 13.539 -22.453 -7.148 1 95.25 67 LEU B N 1
ATOM 1799 C CA . LEU B 1 67 ? 14.055 -22.516 -8.516 1 95.25 67 LEU B CA 1
ATOM 1800 C C . LEU B 1 67 ? 14.93 -21.312 -8.82 1 95.25 67 LEU B C 1
ATOM 1802 O O . LEU B 1 67 ? 15.516 -21.219 -9.898 1 95.25 67 LEU B O 1
ATOM 1806 N N . GLY B 1 68 ? 14.984 -20.328 -7.883 1 95.12 68 GLY B N 1
ATOM 1807 C CA . GLY B 1 68 ? 15.867 -19.172 -8.031 1 95.12 68 GLY B CA 1
ATOM 1808 C C . GLY B 1 68 ? 15.18 -17.953 -8.609 1 95.12 68 GLY B C 1
ATOM 1809 O O . GLY B 1 68 ? 15.836 -17.062 -9.141 1 95.12 68 GLY B O 1
ATOM 1810 N N . PHE B 1 69 ? 13.828 -17.953 -8.508 1 95.5 69 PHE B N 1
ATOM 1811 C CA . PHE B 1 69 ? 13.086 -16.828 -9.062 1 95.5 69 PHE B CA 1
ATOM 1812 C C . PHE B 1 69 ? 12.352 -16.062 -7.965 1 95.5 69 PHE B C 1
ATOM 1814 O O . PHE B 1 69 ? 11.969 -16.656 -6.945 1 95.5 69 PHE B O 1
ATOM 1821 N N . GLU B 1 70 ? 12.219 -14.773 -8.148 1 96.12 70 GLU B N 1
ATOM 1822 C CA . GLU B 1 70 ? 11.398 -13.891 -7.324 1 96.12 70 GLU B CA 1
ATOM 1823 C C . GLU B 1 70 ? 10.414 -13.094 -8.172 1 96.12 70 GLU B C 1
ATOM 1825 O O . GLU B 1 70 ? 10.672 -12.836 -9.352 1 96.12 70 GLU B O 1
ATOM 1830 N N . LEU B 1 71 ? 9.344 -12.75 -7.57 1 97.31 71 LEU B N 1
ATOM 1831 C CA . LEU B 1 71 ? 8.336 -11.922 -8.234 1 97.31 71 LEU B CA 1
ATOM 1832 C C . LEU B 1 71 ? 8.109 -10.625 -7.469 1 97.31 71 LEU B C 1
ATOM 1834 O O . LEU B 1 71 ? 7.047 -10.438 -6.863 1 97.31 71 LEU B O 1
ATOM 1838 N N . PRO B 1 72 ? 9.023 -9.719 -7.488 1 98 72 PRO B N 1
ATOM 1839 C CA . PRO B 1 72 ? 8.828 -8.477 -6.742 1 98 72 PRO B CA 1
ATOM 1840 C C . PRO B 1 72 ? 7.723 -7.605 -7.332 1 98 72 PRO B C 1
ATOM 1842 O O . PRO B 1 72 ? 7.5 -7.617 -8.547 1 98 72 PRO B O 1
ATOM 1845 N N . VAL B 1 73 ? 7.023 -6.91 -6.473 1 98.75 73 VAL B N 1
ATOM 1846 C CA . VAL B 1 73 ? 6.078 -5.871 -6.871 1 98.75 73 VAL B CA 1
ATOM 1847 C C . VAL B 1 73 ? 6.832 -4.621 -7.305 1 98.75 73 VAL B C 1
ATOM 1849 O O . VAL B 1 73 ? 7.652 -4.09 -6.551 1 98.75 73 VAL B O 1
ATOM 1852 N N . VAL B 1 74 ? 6.52 -4.102 -8.523 1 98.69 74 VAL B N 1
ATOM 1853 C CA . VAL B 1 74 ? 7.227 -2.92 -9.008 1 98.69 74 VAL B CA 1
ATOM 1854 C C . VAL B 1 74 ? 6.266 -1.735 -9.078 1 98.69 74 VAL B C 1
ATOM 1856 O O . VAL B 1 74 ? 6.699 -0.583 -9.156 1 98.69 74 VAL B O 1
ATOM 1859 N N . GLU B 1 75 ? 4.984 -2.023 -9.094 1 98.81 75 GLU B N 1
ATOM 1860 C CA . GLU B 1 75 ? 3.953 -0.992 -9.047 1 98.81 75 GLU B CA 1
ATOM 1861 C C . GLU B 1 75 ? 2.748 -1.448 -8.234 1 98.81 75 GLU B C 1
ATOM 1863 O O . GLU B 1 75 ? 2.373 -2.621 -8.273 1 98.81 75 GLU B O 1
ATOM 1868 N N . LEU B 1 76 ? 2.16 -0.533 -7.551 1 98.94 76 LEU B N 1
ATOM 1869 C CA . LEU B 1 76 ? 0.958 -0.745 -6.75 1 98.94 76 LEU B CA 1
ATOM 1870 C C . LEU B 1 76 ? 0.009 0.443 -6.871 1 98.94 76 LEU B C 1
ATOM 1872 O O . LEU B 1 76 ? 0.403 1.586 -6.625 1 98.94 76 LEU B O 1
ATOM 1876 N N . GLU B 1 77 ? -1.229 0.171 -7.301 1 98.94 77 GLU B N 1
ATOM 1877 C CA . GLU B 1 77 ? -2.281 1.18 -7.387 1 98.94 77 GLU B CA 1
ATOM 1878 C C . GLU B 1 77 ? -3.553 0.712 -6.684 1 98.94 77 GLU B C 1
ATOM 1880 O O . GLU B 1 77 ? -4.062 -0.374 -6.965 1 98.94 77 GLU B O 1
ATOM 1885 N N . ILE B 1 78 ? -4.035 1.536 -5.812 1 98.94 78 ILE B N 1
ATOM 1886 C CA . ILE B 1 78 ? -5.242 1.179 -5.078 1 98.94 78 ILE B CA 1
ATOM 1887 C C . ILE B 1 78 ? -6.211 2.359 -5.07 1 98.94 78 ILE B C 1
ATOM 1889 O O . ILE B 1 78 ? -5.801 3.506 -4.875 1 98.94 78 ILE B O 1
ATOM 1893 N N . ARG B 1 79 ? -7.453 2.062 -5.285 1 98.94 79 ARG B N 1
ATOM 1894 C CA . ARG B 1 79 ? -8.555 2.986 -5.051 1 98.94 79 ARG B CA 1
ATOM 1895 C C . ARG B 1 79 ? -9.492 2.457 -3.967 1 98.94 79 ARG B C 1
ATOM 1897 O O . ARG B 1 79 ? -9.961 1.319 -4.043 1 98.94 79 ARG B O 1
ATOM 1904 N N . TYR B 1 80 ? -9.711 3.281 -3.006 1 98.88 80 TYR B N 1
ATOM 1905 C CA . TYR B 1 80 ? -10.594 2.93 -1.899 1 98.88 80 TYR B CA 1
ATOM 1906 C C . TYR B 1 80 ? -11.969 3.557 -2.078 1 98.88 80 TYR B C 1
ATOM 1908 O O . TYR B 1 80 ? -12.102 4.781 -2.064 1 98.88 80 TYR B O 1
ATOM 1916 N N . HIS B 1 81 ? -12.984 2.703 -2.146 1 98.56 81 HIS B N 1
ATOM 1917 C CA . HIS B 1 81 ? -14.312 3.193 -2.498 1 98.56 81 HIS B CA 1
ATOM 1918 C C . HIS B 1 81 ? -15.195 3.322 -1.263 1 98.56 81 HIS B C 1
ATOM 1920 O O . HIS B 1 81 ? -15.977 4.27 -1.15 1 98.56 81 HIS B O 1
ATOM 1926 N N . GLN B 1 82 ? -15.164 2.299 -0.445 1 97.88 82 GLN B N 1
ATOM 1927 C CA . GLN B 1 82 ? -15.969 2.232 0.771 1 97.88 82 GLN B CA 1
ATOM 1928 C C . GLN B 1 82 ? -15.18 1.611 1.919 1 97.88 82 GLN B C 1
ATOM 1930 O O . GLN B 1 82 ? -14.219 0.87 1.691 1 97.88 82 GLN B O 1
ATOM 1935 N N . PHE B 1 83 ? -15.586 1.96 3.092 1 97.69 83 PHE B N 1
ATOM 1936 C CA . PHE B 1 83 ? -14.922 1.418 4.273 1 97.69 83 PHE B CA 1
ATOM 1937 C C . PHE B 1 83 ? -15.312 -0.039 4.492 1 97.69 83 PHE B C 1
ATOM 1939 O O . PHE B 1 83 ? -16.469 -0.42 4.266 1 97.69 83 PHE B O 1
ATOM 1946 N N . VAL B 1 84 ? -14.398 -0.836 4.883 1 98.69 84 VAL B N 1
ATOM 1947 C CA . VAL B 1 84 ? -14.641 -2.154 5.457 1 98.69 84 VAL B CA 1
ATOM 1948 C C . VAL B 1 84 ? -14.508 -2.086 6.977 1 98.69 84 VAL B C 1
ATOM 1950 O O . VAL B 1 84 ? -13.594 -1.45 7.504 1 98.69 84 VAL B O 1
ATOM 1953 N N . HIS B 1 85 ? -15.367 -2.748 7.703 1 98.31 85 HIS B N 1
ATOM 1954 C CA . HIS B 1 85 ? -15.43 -2.59 9.156 1 98.31 85 HIS B CA 1
ATOM 1955 C C . HIS B 1 85 ? -14.961 -3.852 9.867 1 98.31 85 HIS B C 1
ATOM 1957 O O . HIS B 1 85 ? -14.977 -4.941 9.289 1 98.31 85 HIS B O 1
ATOM 1963 N N . MET B 1 86 ? -14.57 -3.637 11.109 1 98.12 86 MET B N 1
ATOM 1964 C CA . MET B 1 86 ? -14.25 -4.762 11.984 1 98.12 86 MET B CA 1
ATOM 1965 C C . MET B 1 86 ? -15.375 -5.789 11.992 1 98.12 86 MET B C 1
ATOM 1967 O O . MET B 1 86 ? -16.547 -5.426 12.086 1 98.12 86 MET B O 1
ATOM 1971 N N . GLY B 1 87 ? -14.953 -7.043 11.828 1 98 87 GLY B N 1
ATOM 1972 C CA . GLY B 1 87 ? -15.93 -8.117 11.891 1 98 87 GLY B CA 1
ATOM 1973 C C . GLY B 1 87 ? -16.531 -8.461 10.539 1 98 87 GLY B C 1
ATOM 1974 O O . GLY B 1 87 ? -17.172 -9.5 10.383 1 98 87 GLY B O 1
ATOM 1975 N N . ASP B 1 88 ? -16.359 -7.559 9.586 1 98.38 88 ASP B N 1
ATOM 1976 C CA . ASP B 1 88 ? -16.859 -7.844 8.242 1 98.38 88 ASP B CA 1
ATOM 1977 C C . ASP B 1 88 ? -16.188 -9.078 7.652 1 98.38 88 ASP B C 1
ATOM 1979 O O . ASP B 1 88 ? -15.055 -9.414 8.023 1 98.38 88 ASP B O 1
ATOM 1983 N N . ARG B 1 89 ? -16.875 -9.773 6.812 1 98.69 89 ARG B N 1
ATOM 1984 C CA . ARG B 1 89 ? -16.312 -10.766 5.906 1 98.69 89 ARG B CA 1
ATOM 1985 C C . ARG B 1 89 ? -16.359 -10.289 4.461 1 98.69 89 ARG B C 1
ATOM 1987 O O . ARG B 1 89 ? -17.406 -9.828 3.994 1 98.69 89 ARG B O 1
ATOM 1994 N N . ILE B 1 90 ? -15.242 -10.352 3.811 1 98.75 90 ILE B N 1
ATOM 1995 C CA . ILE B 1 90 ? -15.164 -9.789 2.467 1 98.75 90 ILE B CA 1
ATOM 1996 C C . ILE B 1 90 ? -14.469 -10.773 1.532 1 98.75 90 ILE B C 1
ATOM 1998 O O . ILE B 1 90 ? -13.828 -11.727 1.987 1 98.75 90 ILE B O 1
ATOM 2002 N N . ASN B 1 91 ? -14.68 -10.539 0.252 1 98.75 91 ASN B N 1
ATOM 2003 C CA . ASN B 1 91 ? -14.031 -11.305 -0.808 1 98.75 91 ASN B CA 1
ATOM 2004 C C . ASN B 1 91 ? -12.93 -10.5 -1.486 1 98.75 91 ASN B C 1
ATOM 2006 O O . ASN B 1 91 ? -13.188 -9.43 -2.037 1 98.75 91 ASN B O 1
ATOM 2010 N N . VAL B 1 92 ? -11.719 -10.977 -1.403 1 98.88 92 VAL B N 1
ATOM 2011 C CA . VAL B 1 92 ? -10.602 -10.414 -2.152 1 98.88 92 VAL B CA 1
ATOM 2012 C C . VAL B 1 92 ? -10.414 -11.188 -3.455 1 98.88 92 VAL B C 1
ATOM 2014 O O . VAL B 1 92 ? -9.836 -12.281 -3.457 1 98.88 92 VAL B O 1
ATOM 2017 N N . LYS B 1 93 ? -10.828 -10.57 -4.555 1 98.38 93 LYS B N 1
ATOM 2018 C CA . LYS B 1 93 ? -10.758 -11.219 -5.859 1 98.38 93 LYS B CA 1
ATOM 2019 C C . LYS B 1 93 ? -9.562 -10.719 -6.664 1 98.38 93 LYS B C 1
ATOM 2021 O O . LYS B 1 93 ? -9.227 -9.539 -6.613 1 98.38 93 LYS B O 1
ATOM 2026 N N . ASN B 1 94 ? -8.977 -11.648 -7.402 1 98.38 94 ASN B N 1
ATOM 2027 C CA . ASN B 1 94 ? -7.887 -11.203 -8.273 1 98.38 94 ASN B CA 1
ATOM 2028 C C . ASN B 1 94 ? -7.82 -12.031 -9.555 1 98.38 94 ASN B C 1
ATOM 2030 O O . ASN B 1 94 ? -8.289 -13.172 -9.586 1 98.38 94 ASN B O 1
ATOM 2034 N N . ARG B 1 95 ? -7.273 -11.445 -10.523 1 97.75 95 ARG B N 1
ATOM 2035 C CA . ARG B 1 95 ? -6.992 -12.078 -11.812 1 97.75 95 ARG B CA 1
ATOM 2036 C C . ARG B 1 95 ? -5.824 -11.398 -12.508 1 97.75 95 ARG B C 1
ATOM 2038 O O . ARG B 1 95 ? -5.441 -10.281 -12.148 1 97.75 95 ARG B O 1
ATOM 2045 N N . ILE B 1 96 ? -5.293 -12.109 -13.461 1 97.19 96 ILE B N 1
ATOM 2046 C CA . ILE B 1 96 ? -4.234 -11.531 -14.273 1 97.19 96 ILE B CA 1
ATOM 2047 C C . ILE B 1 96 ? -4.84 -10.898 -15.531 1 97.19 96 ILE B C 1
ATOM 2049 O O . ILE B 1 96 ? -5.648 -11.523 -16.219 1 97.19 96 ILE B O 1
ATOM 2053 N N . ALA B 1 97 ? -4.504 -9.648 -15.727 1 91.12 97 ALA B N 1
ATOM 2054 C CA . ALA B 1 97 ? -4.965 -8.969 -16.938 1 91.12 97 ALA B CA 1
ATOM 2055 C C . ALA B 1 97 ? -3.887 -8.039 -17.484 1 91.12 97 ALA B C 1
ATOM 2057 O O . ALA B 1 97 ? -3.266 -7.285 -16.734 1 91.12 97 ALA B O 1
ATOM 2058 N N . GLY B 1 98 ? -3.648 -8.141 -18.828 1 89.06 98 GLY B N 1
ATOM 2059 C CA . GLY B 1 98 ? -2.684 -7.266 -19.484 1 89.06 98 GLY B CA 1
ATOM 2060 C C . GLY B 1 98 ? -1.259 -7.777 -19.391 1 89.06 98 GLY B C 1
ATOM 2061 O O . GLY B 1 98 ? -0.328 -7 -19.156 1 89.06 98 GLY B O 1
ATOM 2062 N N . LEU B 1 99 ? -1.133 -9 -19.547 1 91.44 99 LEU B N 1
ATOM 2063 C CA . LEU B 1 99 ? 0.171 -9.648 -19.453 1 91.44 99 LEU B CA 1
ATOM 2064 C C . LEU B 1 99 ? 1.099 -9.148 -20.562 1 91.44 99 LEU B C 1
ATOM 2066 O O . LEU B 1 99 ? 0.678 -9 -21.719 1 91.44 99 LEU B O 1
ATOM 2070 N N . THR B 1 100 ? 2.303 -8.805 -20.141 1 91.12 100 THR B N 1
ATOM 2071 C CA . THR B 1 100 ? 3.367 -8.531 -21.094 1 91.12 100 THR B CA 1
ATOM 2072 C C . THR B 1 100 ? 4.52 -9.508 -20.938 1 91.12 100 THR B C 1
ATOM 2074 O O . THR B 1 100 ? 4.434 -10.445 -20.125 1 91.12 100 THR B O 1
ATOM 2077 N N . LYS B 1 101 ? 5.621 -9.281 -21.719 1 88.75 101 LYS B N 1
ATOM 2078 C CA . LYS B 1 101 ? 6.766 -10.18 -21.672 1 88.75 101 LYS B CA 1
ATOM 2079 C C . LYS B 1 101 ? 7.496 -10.07 -20.344 1 88.75 101 LYS B C 1
ATOM 2081 O O . LYS B 1 101 ? 8.172 -11.016 -19.922 1 88.75 101 LYS B O 1
ATOM 2086 N N . VAL B 1 102 ? 7.262 -8.945 -19.672 1 92.81 102 VAL B N 1
ATOM 2087 C CA . VAL B 1 102 ? 8.109 -8.742 -18.5 1 92.81 102 VAL B CA 1
ATOM 2088 C C . VAL B 1 102 ? 7.238 -8.422 -17.281 1 92.81 102 VAL B C 1
ATOM 2090 O O . VAL B 1 102 ? 7.691 -8.531 -16.141 1 92.81 102 VAL B O 1
ATOM 2093 N N . ARG B 1 103 ? 6.004 -8.039 -17.516 1 96.25 103 ARG B N 1
ATOM 2094 C CA . ARG B 1 103 ? 5.156 -7.586 -16.422 1 96.25 103 ARG B CA 1
ATOM 2095 C C . ARG B 1 103 ? 3.934 -8.484 -16.266 1 96.25 103 ARG B C 1
ATOM 2097 O O . ARG B 1 103 ? 3.324 -8.883 -17.266 1 96.25 103 ARG B O 1
ATOM 2104 N N . ILE B 1 104 ? 3.625 -8.734 -15.008 1 97.31 104 ILE B N 1
ATOM 2105 C CA . ILE B 1 104 ? 2.434 -9.508 -14.664 1 97.31 104 ILE B CA 1
ATOM 2106 C C . ILE B 1 104 ? 1.488 -8.641 -13.828 1 97.31 104 ILE B C 1
ATOM 2108 O O . ILE B 1 104 ? 1.562 -8.641 -12.602 1 97.31 104 ILE B O 1
ATOM 2112 N N . PRO B 1 105 ? 0.572 -7.945 -14.484 1 98.31 105 PRO B N 1
ATOM 2113 C CA . PRO B 1 105 ? -0.417 -7.176 -13.727 1 98.31 105 PRO B CA 1
ATOM 2114 C C . PRO B 1 105 ? -1.508 -8.055 -13.117 1 98.31 105 PRO B C 1
ATOM 2116 O O . PRO B 1 105 ? -2.113 -8.867 -13.82 1 98.31 105 PRO B O 1
ATOM 2119 N N . TRP B 1 106 ? -1.667 -7.891 -11.844 1 98.44 106 TRP B N 1
ATOM 2120 C CA . TRP B 1 106 ? -2.783 -8.484 -11.109 1 98.44 106 TRP B CA 1
ATOM 2121 C C . TRP B 1 106 ? -3.84 -7.434 -10.789 1 98.44 106 TRP B C 1
ATOM 2123 O O . TRP B 1 106 ? -3.549 -6.43 -10.133 1 98.44 106 TRP B O 1
ATOM 2133 N N . GLU B 1 107 ? -5.035 -7.711 -11.258 1 98.56 107 GLU B N 1
ATOM 2134 C CA . GLU B 1 107 ? -6.176 -6.855 -10.922 1 98.56 107 GLU B CA 1
ATOM 2135 C C . GLU B 1 107 ? -6.93 -7.395 -9.711 1 98.56 107 GLU B C 1
ATOM 2137 O O . GLU B 1 107 ? -7.117 -8.609 -9.578 1 98.56 107 GLU B O 1
ATOM 2142 N N . PHE B 1 108 ? -7.402 -6.457 -8.883 1 98.81 108 PHE B N 1
ATOM 2143 C CA . PHE B 1 108 ? -8.133 -6.848 -7.684 1 98.81 108 PHE B CA 1
ATOM 2144 C C . PHE B 1 108 ? -9.469 -6.121 -7.605 1 98.81 108 PHE B C 1
ATOM 2146 O O . PHE B 1 108 ? -9.562 -4.941 -7.949 1 98.81 108 PHE B O 1
ATOM 2153 N N . GLU B 1 109 ? -10.414 -6.828 -7.164 1 98.69 109 GLU B N 1
ATOM 2154 C CA . GLU B 1 109 ? -11.672 -6.297 -6.645 1 98.69 109 GLU B CA 1
ATOM 2155 C C . GLU B 1 109 ? -11.984 -6.855 -5.258 1 98.69 109 GLU B C 1
ATOM 2157 O O . GLU B 1 109 ? -12.109 -8.07 -5.086 1 98.69 109 GLU B O 1
ATOM 2162 N N . ILE B 1 110 ? -12.055 -6 -4.277 1 98.94 110 ILE B N 1
ATOM 2163 C CA . ILE B 1 110 ? -12.445 -6.402 -2.93 1 98.94 110 ILE B CA 1
ATOM 2164 C C . ILE B 1 110 ? -13.891 -5.984 -2.662 1 98.94 110 ILE B C 1
ATOM 2166 O O . ILE B 1 110 ? -14.219 -4.797 -2.711 1 98.94 110 ILE B O 1
ATOM 2170 N N . GLU B 1 111 ? -14.688 -6.969 -2.375 1 98.81 111 GLU B N 1
ATOM 2171 C CA . GLU B 1 111 ? -16.125 -6.723 -2.344 1 98.81 111 GLU B CA 1
ATOM 2172 C C . GLU B 1 111 ? -16.797 -7.504 -1.216 1 98.81 111 GLU B C 1
ATOM 2174 O O . GLU B 1 111 ? -16.172 -8.367 -0.597 1 98.81 111 GLU B O 1
ATOM 2179 N N . SER B 1 112 ? -18.078 -7.141 -1.032 1 98.56 112 SER B N 1
ATOM 2180 C CA . SER B 1 112 ? -18.891 -7.922 -0.111 1 98.56 112 SER B CA 1
ATOM 2181 C C . SER B 1 112 ? -19.094 -9.344 -0.622 1 98.56 112 SER B C 1
ATOM 2183 O O . SER B 1 112 ? -18.922 -9.609 -1.812 1 98.56 112 SER B O 1
ATOM 2185 N N . LEU B 1 113 ? -19.438 -10.227 0.265 1 97.62 113 LEU B N 1
ATOM 2186 C CA . LEU B 1 113 ? -19.562 -11.633 -0.088 1 97.62 113 LEU B CA 1
ATOM 2187 C C . LEU B 1 113 ? -20.625 -11.82 -1.179 1 97.62 113 LEU B C 1
ATOM 2189 O O . LEU B 1 113 ? -20.469 -12.672 -2.057 1 97.62 113 LEU B O 1
ATOM 2193 N N . ASP B 1 114 ? -21.609 -10.969 -1.113 1 96.56 114 ASP B N 1
ATOM 2194 C CA . ASP B 1 114 ? -22.688 -11.109 -2.086 1 96.56 114 ASP B CA 1
ATOM 2195 C C . ASP B 1 114 ? -22.391 -10.297 -3.346 1 96.56 114 ASP B C 1
ATOM 2197 O O . ASP B 1 114 ? -23.203 -10.258 -4.27 1 96.56 114 ASP B O 1
ATOM 2201 N N . GLY B 1 115 ? -21.375 -9.625 -3.369 1 95.94 115 GLY B N 1
ATOM 2202 C CA . GLY B 1 115 ? -20.969 -8.867 -4.543 1 95.94 115 GLY B CA 1
ATOM 2203 C C . GLY B 1 115 ? -21.703 -7.551 -4.695 1 95.94 115 GLY B C 1
ATOM 2204 O O . GLY B 1 115 ? -21.516 -6.844 -5.688 1 95.94 115 GLY B O 1
ATOM 2205 N N . SER B 1 116 ? -22.453 -7.09 -3.729 1 96.94 116 SER B N 1
ATOM 2206 C CA . SER B 1 116 ? -23.297 -5.91 -3.85 1 96.94 116 SER B CA 1
ATOM 2207 C C . SER B 1 116 ? -22.516 -4.629 -3.588 1 96.94 116 SER B C 1
ATOM 2209 O O . SER B 1 116 ? -22.922 -3.549 -4.023 1 96.94 116 SER B O 1
ATOM 2211 N N . GLN B 1 117 ? -21.438 -4.75 -2.852 1 97.81 117 GLN B N 1
ATOM 2212 C CA . GLN B 1 117 ? -20.641 -3.582 -2.486 1 97.81 117 GLN B CA 1
ATOM 2213 C C . GLN B 1 117 ? -19.188 -3.77 -2.877 1 97.81 117 GLN B C 1
ATOM 2215 O O . GLN B 1 117 ? -18.562 -4.781 -2.537 1 97.81 117 GLN B O 1
ATOM 2220 N N . ARG B 1 118 ? -18.719 -2.844 -3.631 1 98.69 118 ARG B N 1
ATOM 2221 C CA . ARG B 1 118 ? -17.281 -2.785 -3.914 1 98.69 118 ARG B CA 1
ATOM 2222 C C . ARG B 1 118 ? -16.562 -1.88 -2.922 1 98.69 118 ARG B C 1
ATOM 2224 O O . ARG B 1 118 ? -16.906 -0.701 -2.793 1 98.69 118 ARG B O 1
ATOM 2231 N N . TYR B 1 119 ? -15.547 -2.445 -2.281 1 98.88 119 TYR B N 1
ATOM 2232 C CA . TYR B 1 119 ? -14.828 -1.686 -1.266 1 98.88 119 TYR B CA 1
ATOM 2233 C C . TYR B 1 119 ? -13.523 -1.125 -1.826 1 98.88 119 TYR B C 1
ATOM 2235 O O . TYR B 1 119 ? -13.156 0.012 -1.527 1 98.88 119 TYR B O 1
ATOM 2243 N N . VAL B 1 120 ? -12.82 -1.918 -2.59 1 98.88 120 VAL B N 1
ATOM 2244 C CA . VAL B 1 120 ? -11.492 -1.557 -3.07 1 98.88 120 VAL B CA 1
ATOM 2245 C C . VAL B 1 120 ? -11.273 -2.117 -4.473 1 98.88 120 VAL B C 1
ATOM 2247 O O . VAL B 1 120 ? -11.672 -3.25 -4.762 1 98.88 120 VAL B O 1
ATOM 2250 N N . SER B 1 121 ? -10.719 -1.348 -5.367 1 98.94 121 SER B N 1
ATOM 2251 C CA . SER B 1 121 ? -10.125 -1.826 -6.609 1 98.94 121 SER B CA 1
ATOM 2252 C C . SER B 1 121 ? -8.625 -1.539 -6.652 1 98.94 121 SER B C 1
ATOM 2254 O O . SER B 1 121 ? -8.172 -0.523 -6.125 1 98.94 121 SER B O 1
ATOM 2256 N N . ALA B 1 122 ? -7.926 -2.459 -7.285 1 98.94 122 ALA B N 1
ATOM 2257 C CA . ALA B 1 122 ? -6.477 -2.273 -7.246 1 98.94 122 ALA B CA 1
ATOM 2258 C C . ALA B 1 122 ? -5.797 -3.043 -8.375 1 98.94 122 ALA B C 1
ATOM 2260 O O . ALA B 1 122 ? -6.406 -3.918 -8.992 1 98.94 122 ALA B O 1
ATOM 2261 N N . THR B 1 123 ? -4.559 -2.652 -8.648 1 98.88 123 THR B N 1
ATOM 2262 C CA . THR B 1 123 ? -3.648 -3.387 -9.516 1 98.88 123 THR B CA 1
ATOM 2263 C C . THR B 1 123 ? -2.25 -3.449 -8.906 1 98.88 123 THR B C 1
ATOM 2265 O O . THR B 1 123 ? -1.747 -2.451 -8.391 1 98.88 123 THR B O 1
ATOM 2268 N N . THR B 1 124 ? -1.75 -4.59 -8.867 1 98.75 124 THR B N 1
ATOM 2269 C CA . THR B 1 124 ? -0.338 -4.793 -8.562 1 98.75 124 THR B CA 1
ATOM 2270 C C . THR B 1 124 ? 0.408 -5.324 -9.789 1 98.75 124 THR B C 1
ATOM 2272 O O . THR B 1 124 ? -0.065 -6.242 -10.461 1 98.75 124 THR B O 1
ATOM 2275 N N . THR B 1 125 ? 1.573 -4.75 -10.055 1 98.81 125 THR B N 1
ATOM 2276 C CA . THR B 1 125 ? 2.395 -5.227 -11.164 1 98.81 125 THR B CA 1
ATOM 2277 C C . THR B 1 125 ? 3.658 -5.906 -10.641 1 98.81 125 THR B C 1
ATOM 2279 O O . THR B 1 125 ? 4.406 -5.32 -9.859 1 98.81 125 THR B O 1
ATOM 2282 N N . LEU B 1 126 ? 3.85 -7.113 -11.086 1 98.38 126 LEU B N 1
ATOM 2283 C CA . LEU B 1 126 ? 5.035 -7.871 -10.703 1 98.38 126 LEU B CA 1
ATOM 2284 C C . LEU B 1 126 ? 5.961 -8.078 -11.898 1 98.38 126 LEU B C 1
ATOM 2286 O O . LEU B 1 126 ? 5.52 -8.023 -13.047 1 98.38 126 LEU B O 1
ATOM 2290 N N . VAL B 1 127 ? 7.211 -8.266 -11.609 1 97.88 127 VAL B N 1
ATOM 2291 C CA . VAL B 1 127 ? 8.172 -8.766 -12.586 1 97.88 127 VAL B CA 1
ATOM 2292 C C . VAL B 1 127 ? 8.844 -10.031 -12.055 1 97.88 127 VAL B C 1
ATOM 2294 O O . VAL B 1 127 ? 8.719 -10.359 -10.875 1 97.88 127 VAL B O 1
ATOM 2297 N N . VAL B 1 128 ? 9.469 -10.719 -12.961 1 97.06 128 VAL B N 1
ATOM 2298 C CA . VAL B 1 128 ? 10.195 -11.922 -12.586 1 97.06 128 VAL B CA 1
ATOM 2299 C C . VAL B 1 128 ? 11.695 -11.641 -12.586 1 97.06 128 VAL B C 1
ATOM 2301 O O . VAL B 1 128 ? 12.25 -11.164 -13.586 1 97.06 128 VAL B O 1
ATOM 2304 N N . ILE B 1 129 ? 12.297 -11.953 -11.461 1 96.56 129 ILE B N 1
ATOM 2305 C CA . ILE B 1 129 ? 13.742 -11.727 -11.445 1 96.56 129 ILE B CA 1
ATOM 2306 C C . ILE B 1 129 ? 14.469 -13.008 -11.07 1 96.56 129 ILE B C 1
ATOM 2308 O O . ILE B 1 129 ? 13.914 -13.867 -10.367 1 96.56 129 ILE B O 1
ATOM 2312 N N . ASP B 1 130 ? 15.664 -13.086 -11.594 1 94.44 130 ASP B N 1
ATOM 2313 C CA . ASP B 1 130 ? 16.609 -14.109 -11.156 1 94.44 130 ASP B CA 1
ATOM 2314 C C . ASP B 1 130 ? 17.25 -13.742 -9.82 1 94.44 130 ASP B C 1
ATOM 2316 O O . ASP B 1 130 ? 17.891 -12.695 -9.711 1 94.44 130 ASP B O 1
ATOM 2320 N N . ARG B 1 131 ? 17.125 -14.578 -8.93 1 91.31 131 ARG B N 1
ATOM 2321 C CA . ARG B 1 131 ? 17.547 -14.234 -7.574 1 91.31 131 ARG B CA 1
ATOM 2322 C C . ARG B 1 131 ? 19.062 -14.086 -7.504 1 91.31 131 ARG B C 1
ATOM 2324 O O . ARG B 1 131 ? 19.578 -13.289 -6.723 1 91.31 131 ARG B O 1
ATOM 2331 N N . GLN B 1 132 ? 19.781 -14.812 -8.234 1 90.94 132 GLN B N 1
ATOM 2332 C CA . GLN B 1 132 ? 21.234 -14.797 -8.211 1 90.94 132 GLN B CA 1
ATOM 2333 C C . GLN B 1 132 ? 21.781 -13.539 -8.883 1 90.94 132 GLN B C 1
ATOM 2335 O O . GLN B 1 132 ? 22.688 -12.891 -8.359 1 90.94 132 GLN B O 1
ATOM 2340 N N . THR B 1 133 ? 21.188 -13.148 -9.961 1 91.81 133 THR B N 1
ATOM 2341 C CA . THR B 1 133 ? 21.734 -12.031 -10.727 1 91.81 133 THR B CA 1
ATOM 2342 C C . THR B 1 133 ? 21 -10.734 -10.398 1 91.81 133 THR B C 1
ATOM 2344 O O . THR B 1 133 ? 21.516 -9.648 -10.664 1 91.81 133 THR B O 1
ATOM 2347 N N . GLY B 1 134 ? 19.797 -10.844 -9.977 1 91.44 134 GLY B N 1
ATOM 2348 C CA . GLY B 1 134 ? 18.984 -9.672 -9.711 1 91.44 134 GLY B CA 1
ATOM 2349 C C . GLY B 1 134 ? 18.375 -9.07 -10.969 1 91.44 134 GLY B C 1
ATOM 2350 O O . GLY B 1 134 ? 17.703 -8.039 -10.906 1 91.44 134 GLY B O 1
ATOM 2351 N N . LYS B 1 135 ? 18.5 -9.773 -12.016 1 93.44 135 LYS B N 1
ATOM 2352 C CA . LYS B 1 135 ? 18.062 -9.211 -13.289 1 93.44 135 LYS B CA 1
ATOM 2353 C C . LYS B 1 135 ? 16.641 -9.664 -13.633 1 93.44 135 LYS B C 1
ATOM 2355 O O . LYS B 1 135 ? 16.25 -10.797 -13.336 1 93.44 135 LYS B O 1
ATOM 2360 N N . ILE B 1 136 ? 15.969 -8.797 -14.297 1 94.06 136 ILE B N 1
ATOM 2361 C CA . ILE B 1 136 ? 14.633 -9.109 -14.781 1 94.06 136 ILE B CA 1
ATOM 2362 C C . ILE B 1 136 ? 14.727 -10.133 -15.914 1 94.06 136 ILE B C 1
ATOM 2364 O O . ILE B 1 136 ? 15.547 -9.992 -16.828 1 94.06 136 ILE B O 1
ATOM 2368 N N . ARG B 1 137 ? 13.836 -11.07 -15.812 1 92.06 137 ARG B N 1
ATOM 2369 C CA . ARG B 1 137 ? 13.828 -12.141 -16.812 1 92.06 137 ARG B CA 1
ATOM 2370 C C . ARG B 1 137 ? 12.633 -12 -17.75 1 92.06 137 ARG B C 1
ATOM 2372 O O . ARG B 1 137 ? 11.508 -11.797 -17.297 1 92.06 137 ARG B O 1
ATOM 2379 N N . ARG B 1 138 ? 12.922 -12.141 -18.984 1 89.31 138 ARG B N 1
ATOM 2380 C CA . ARG B 1 138 ? 11.867 -12.156 -20 1 89.31 138 ARG B CA 1
ATOM 2381 C C . ARG B 1 138 ? 11.352 -13.57 -20.234 1 89.31 138 ARG B C 1
ATOM 2383 O O . ARG B 1 138 ? 10.188 -13.766 -20.594 1 89.31 138 ARG B O 1
ATOM 2390 N N . GLN B 1 139 ? 12.273 -14.523 -20.047 1 88.12 139 GLN B N 1
ATOM 2391 C CA . GLN B 1 139 ? 11.875 -15.93 -20.109 1 88.12 139 GLN B CA 1
ATOM 2392 C C . GLN B 1 139 ? 11.602 -16.484 -18.703 1 88.12 139 GLN B C 1
ATOM 2394 O O . GLN B 1 139 ? 12.508 -16.547 -17.875 1 88.12 139 GLN B O 1
ATOM 2399 N N . TRP B 1 140 ? 10.445 -16.875 -18.547 1 91.94 140 TRP B N 1
ATOM 2400 C CA . TRP B 1 140 ? 10.039 -17.375 -17.25 1 91.94 140 TRP B CA 1
ATOM 2401 C C . TRP B 1 140 ? 10.219 -18.891 -17.172 1 91.94 140 TRP B C 1
ATOM 2403 O O . TRP B 1 140 ? 10.281 -19.578 -18.188 1 91.94 140 TRP B O 1
ATOM 2413 N N . PRO B 1 141 ? 10.359 -19.375 -15.945 1 92.5 141 PRO B N 1
ATOM 2414 C CA . PRO B 1 141 ? 10.391 -20.844 -15.844 1 92.5 141 PRO B CA 1
ATOM 2415 C C . PRO B 1 141 ? 9.086 -21.484 -16.297 1 92.5 141 PRO B C 1
ATOM 2417 O O . PRO B 1 141 ? 8.008 -20.922 -16.125 1 92.5 141 PRO B O 1
ATOM 2420 N N . PRO B 1 142 ? 9.156 -22.688 -16.844 1 94.25 142 PRO B N 1
ATOM 2421 C CA . PRO B 1 142 ? 7.973 -23.344 -17.406 1 94.25 142 PRO B CA 1
ATOM 2422 C C . PRO B 1 142 ? 6.828 -23.438 -16.406 1 94.25 142 PRO B C 1
ATOM 2424 O O . PRO B 1 142 ? 5.664 -23.266 -16.766 1 94.25 142 PRO B O 1
ATOM 2427 N N . ILE B 1 143 ? 7.168 -23.688 -15.148 1 95.69 143 ILE B N 1
ATOM 2428 C CA . ILE B 1 143 ? 6.152 -23.859 -14.117 1 95.69 143 ILE B CA 1
ATOM 2429 C C .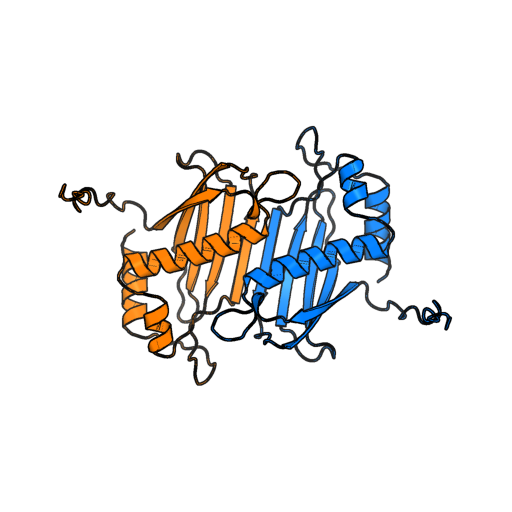 ILE B 1 143 ? 5.336 -22.578 -13.977 1 95.69 143 ILE B C 1
ATOM 2431 O O . ILE B 1 143 ? 4.121 -22.625 -13.766 1 95.69 143 ILE B O 1
ATOM 2435 N N . LEU B 1 144 ? 5.996 -21.438 -14.07 1 95.12 144 LEU B N 1
ATOM 2436 C CA . LEU B 1 144 ? 5.301 -20.156 -13.961 1 95.12 144 LEU B CA 1
ATOM 2437 C C . LEU B 1 144 ? 4.473 -19.891 -15.219 1 95.12 144 LEU B C 1
ATOM 2439 O O . LEU B 1 144 ? 3.326 -19.438 -15.125 1 95.12 144 LEU B O 1
ATOM 2443 N N . ASN B 1 145 ? 5.027 -20.188 -16.344 1 94.25 145 ASN B N 1
ATOM 2444 C CA . ASN B 1 145 ? 4.293 -20.031 -17.594 1 94.25 145 ASN B CA 1
ATOM 2445 C C . ASN B 1 145 ? 2.988 -20.828 -17.578 1 94.25 145 ASN B C 1
ATOM 2447 O O . ASN B 1 145 ? 1.938 -20.297 -17.953 1 94.25 145 ASN B O 1
ATOM 2451 N N . GLU B 1 146 ? 3.102 -22.016 -17.188 1 94.62 146 GLU B N 1
ATOM 2452 C CA . GLU B 1 146 ? 1.928 -22.875 -17.141 1 94.62 146 GLU B CA 1
ATOM 2453 C C . GLU B 1 146 ? 0.894 -22.359 -16.156 1 94.62 146 GLU B C 1
ATOM 2455 O O . GLU B 1 146 ? -0.307 -22.375 -16.422 1 94.62 146 GLU B O 1
ATOM 2460 N N . ALA B 1 147 ? 1.387 -21.922 -15.008 1 95.38 147 ALA B N 1
ATOM 2461 C CA . ALA B 1 147 ? 0.489 -21.391 -13.992 1 95.38 147 ALA B CA 1
ATOM 2462 C C . ALA B 1 147 ? -0.274 -20.172 -14.516 1 95.38 147 ALA B C 1
ATOM 2464 O O . ALA B 1 147 ? -1.494 -20.078 -14.359 1 95.38 147 ALA B O 1
ATOM 2465 N N . ILE B 1 148 ? 0.43 -19.25 -15.109 1 95.25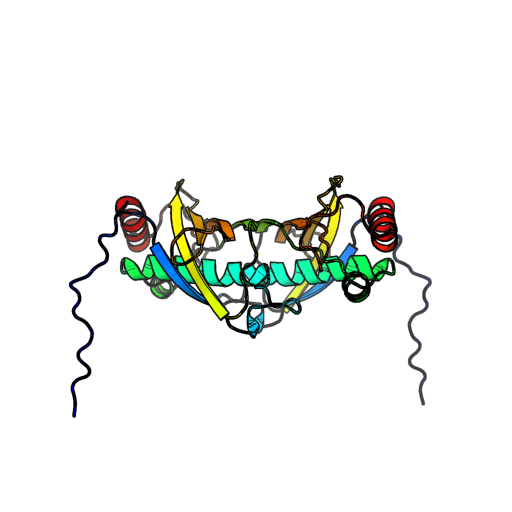 148 ILE B N 1
ATOM 2466 C CA . ILE B 1 148 ? -0.164 -18.031 -15.633 1 95.25 148 ILE B CA 1
ATOM 2467 C C . ILE B 1 148 ? -1.196 -18.375 -16.703 1 95.25 148 ILE B C 1
ATOM 2469 O O . ILE B 1 148 ? -2.289 -17.812 -16.734 1 95.25 148 ILE B O 1
ATOM 2473 N N . ALA B 1 149 ? -0.861 -19.312 -17.547 1 93.88 149 ALA B N 1
ATOM 2474 C CA . ALA B 1 149 ? -1.781 -19.75 -18.594 1 93.88 149 ALA B CA 1
ATOM 2475 C C . ALA B 1 149 ? -3.078 -20.297 -18 1 93.88 149 ALA B C 1
ATOM 2477 O O . ALA B 1 149 ? -4.168 -19.969 -18.469 1 93.88 149 ALA B O 1
ATOM 2478 N N . LYS B 1 150 ? -2.947 -21.078 -17.016 1 94.56 150 LYS B N 1
ATOM 2479 C CA . LYS B 1 150 ? -4.117 -21.656 -16.375 1 94.56 150 LYS B CA 1
ATOM 2480 C C . LYS B 1 150 ? -4.98 -20.578 -15.727 1 94.56 150 LYS B C 1
ATOM 2482 O O . LYS B 1 150 ? -6.211 -20.672 -15.742 1 94.56 150 LYS B O 1
ATOM 2487 N N . LEU B 1 151 ? -4.344 -19.594 -15.156 1 95.38 151 LEU B N 1
ATOM 2488 C CA . LEU B 1 151 ? -5.055 -18.531 -14.445 1 95.38 151 LEU B CA 1
ATOM 2489 C C . LEU B 1 151 ? -5.773 -17.609 -15.414 1 95.38 151 LEU B C 1
ATOM 2491 O O . LEU B 1 151 ? -6.816 -17.047 -15.086 1 95.38 151 LEU B O 1
ATOM 2495 N N . ILE B 1 152 ? -5.184 -17.422 -16.531 1 92.94 152 ILE B N 1
ATOM 2496 C CA . ILE B 1 152 ? -5.789 -16.547 -17.531 1 92.94 152 ILE B CA 1
ATOM 2497 C C . ILE B 1 152 ? -6.895 -17.312 -18.266 1 92.94 152 ILE B C 1
ATOM 2499 O O . ILE B 1 152 ? -7.941 -16.734 -18.578 1 92.94 152 ILE B O 1
ATOM 2503 N N . ASP B 1 153 ? -6.676 -18.562 -18.688 1 78.94 153 ASP B N 1
ATOM 2504 C CA . ASP B 1 153 ? -7.609 -19.391 -19.453 1 78.94 153 ASP B CA 1
ATOM 2505 C C . ASP B 1 153 ? -8.859 -19.719 -18.641 1 78.94 153 ASP B C 1
ATOM 2507 O O . ASP B 1 153 ? -9.945 -19.844 -19.203 1 78.94 153 ASP B O 1
ATOM 2511 N N . ASN B 1 154 ? -8.641 -19.938 -17.359 1 60.69 154 ASN B N 1
ATOM 2512 C CA . ASN B 1 154 ? -9.805 -20.344 -16.594 1 60.69 154 ASN B CA 1
ATOM 2513 C C . ASN B 1 154 ? -10.891 -19.281 -16.609 1 60.69 154 ASN B C 1
ATOM 2515 O O . ASN B 1 154 ? -11.898 -19.406 -15.914 1 60.69 154 ASN B O 1
ATOM 2519 N N . GLY B 1 155 ? -10.727 -18.188 -17.344 1 47.31 155 GLY B N 1
ATOM 2520 C CA . GLY B 1 155 ? -11.906 -17.391 -17.641 1 47.31 155 GLY B CA 1
ATOM 2521 C C . GLY B 1 155 ? -12.594 -17.797 -18.938 1 47.31 155 GLY B C 1
ATOM 2522 O O . GLY B 1 155 ? -11.992 -18.469 -19.766 1 47.31 155 GLY B O 1
#

Foldseek 3Di:
DDPPPDPDPPPPPLLPDLKQKDKDAAADVQCDPVQWGDPCSVVVVLVVRVQVLLVVLPDHPVVCVVVQKDKDWPDKDKDFDATHGHGAMKIWIWAWDDDDLFKTKIWIWIAHPVRPGTGMTMITIIGMAGNVVRDTDSDDDPSVVVSNVCSHVSD/DDPPPDPDPPPPPLLPDLKQKDKDAAADVQCDPVQWGDPCSVVVVLVVRVQVLLVVLPDHPVVCVVVQKDKDWPDKDKDFDATHGHGAMKIWIWAWDDDDLFKTKIWIWIAHPVRPGTGMTMITIIGMAGNVVRDTDSDDDPSVVVSNVCSHVSD

Organism: NCBI:txid376219

Radius of gyration: 22.18 Å; Cα contacts (8 Å, |Δi|>4): 578; chains: 2; bounding box: 47×70×60 Å